Protein AF-A0A976M4G8-F1 (afdb_monomer_lite)

pLDDT: mean 79.17, std 15.08, range [42.88, 96.94]

Foldseek 3Di:
DVVVVVCVPQVLLVVLVVLLDDDDDVVVVCCVVCVCVVVPDPDDSVVVSVVSNVVSVVSSPDDGDDDDDDDDPDDPDQQDADPDADPDDLVVLVVLLCCLPDVVLVVCLQPQDDDPPDDSVRSSVVSNVVSVVSNVVSVVNVVSVVVRVVSVVRSVVVVVVVVVVVVVVVVVVVVVVVVVVVVVVVVVVVVVVVVVVVVVVVVVVVVVVVVVVVVVVVVVVVVVVVVVVPDDDDDDDDDDDDVVVVCVVVPHDDDDPVPDDDDDDDDDCPVVVVVVVVVVDDPVPPDDDDPDPPPPDDPVVVCCVVPVVDDPVVVLVVLVVLLVVLVVVLVVCCVVPVHNPPVVSVVVNVVSVVVSVVVVVVVVVVVD

Organism: Theileria orientalis (NCBI:txid68886)

Sequence (368 aa):
MHLSQVLLSNARLKYAARFLKPPGFFKRAEMREKPHRKTGPFENPVKRFVRLREKARMFSQLPAPRHVPVPKPIEQTLLKPLEYVPKVPPEALERRLEFLLGDKAKQQQLHAKMREGLTPYLAELFMWQRQMRDLRKIYRAQYFQKLNEVTEEERLRQYNVFIKESKDKYMKREEIRRSIYEEKKRKAILRDTISIEKKVTQSLELGRLSSKKIKNIYWLNKLQSAINYGEDDSKVEIKDINVPKLATELGHPVEDPKKMRHKIMDGNLLFRDILKESFELMPEDAYRFEALEEETYKPEEIAKITYGVLTDEEKLELLDKKITILNEKIDEDSKLHGKSKNNLYIQLRDHMEAAKLAYMEKNSESQK

Structure (mmCIF, N/CA/C/O backbone):
data_AF-A0A976M4G8-F1
#
_entry.id   AF-A0A976M4G8-F1
#
loop_
_atom_site.group_PDB
_atom_site.id
_atom_site.type_symbol
_atom_site.label_atom_id
_atom_site.label_alt_id
_atom_site.label_comp_id
_atom_site.label_asym_id
_atom_site.label_entity_id
_atom_site.label_seq_id
_atom_site.pdbx_PDB_ins_code
_atom_site.Cartn_x
_atom_site.Cartn_y
_atom_site.Cartn_z
_atom_site.occupancy
_atom_site.B_iso_or_equiv
_atom_site.auth_seq_id
_atom_site.auth_comp_id
_atom_site.auth_asym_id
_atom_site.auth_atom_id
_atom_site.pdbx_PDB_model_num
ATOM 1 N N . MET A 1 1 ? -8.156 38.805 -20.705 1.00 42.88 1 MET A N 1
ATOM 2 C CA . MET A 1 1 ? -8.784 38.577 -19.380 1.00 42.88 1 MET A CA 1
ATOM 3 C C . MET A 1 1 ? -7.913 37.810 -18.365 1.00 42.88 1 MET A C 1
ATOM 5 O O . MET A 1 1 ? -8.346 37.670 -17.233 1.00 42.88 1 MET A O 1
ATOM 9 N N . HIS A 1 2 ? -6.681 37.371 -18.673 1.00 43.84 2 HIS A N 1
ATOM 10 C CA . HIS A 1 2 ? -5.857 36.612 -17.705 1.00 43.84 2 HIS A CA 1
ATOM 11 C C . HIS A 1 2 ? -5.040 37.452 -16.705 1.00 43.84 2 HIS A C 1
ATOM 13 O O . HIS A 1 2 ? -4.669 36.952 -15.646 1.00 43.84 2 HIS A O 1
ATOM 19 N N . LEU A 1 3 ? -4.808 38.741 -16.977 1.00 44.97 3 LEU A N 1
ATOM 20 C CA . LEU A 1 3 ? -4.097 39.636 -16.049 1.00 44.97 3 LEU A CA 1
ATOM 21 C C . LEU A 1 3 ? -4.883 39.898 -14.752 1.00 44.97 3 LEU A C 1
ATOM 23 O O . LEU A 1 3 ? -4.288 40.047 -13.686 1.00 44.97 3 LEU A O 1
ATOM 27 N N . SER A 1 4 ? -6.219 39.904 -14.811 1.00 51.06 4 SER A N 1
ATOM 28 C CA . SER A 1 4 ? -7.063 40.142 -13.637 1.00 51.06 4 SER A CA 1
ATOM 29 C C . SER A 1 4 ? -7.004 38.985 -12.639 1.00 51.06 4 SER A C 1
ATOM 31 O O . SER A 1 4 ? -6.942 39.240 -11.441 1.00 51.06 4 SER A O 1
ATOM 33 N N . GLN A 1 5 ? -6.938 37.728 -13.094 1.00 49.50 5 GLN A N 1
ATOM 34 C CA . GLN A 1 5 ? -6.852 36.552 -12.214 1.00 49.50 5 GLN A CA 1
ATOM 35 C C . GLN A 1 5 ? -5.532 36.488 -11.428 1.00 49.50 5 GLN A C 1
ATOM 37 O O . GLN A 1 5 ? -5.553 36.165 -10.242 1.00 49.50 5 GLN A O 1
ATOM 42 N N . VAL A 1 6 ? -4.404 36.872 -12.037 1.00 51.88 6 VAL A N 1
ATOM 43 C CA . VAL A 1 6 ? -3.087 36.924 -11.367 1.00 51.88 6 VAL A CA 1
ATOM 44 C C . VAL A 1 6 ? -2.996 38.097 -10.378 1.00 51.88 6 VAL A C 1
ATOM 46 O O . VAL A 1 6 ? -2.401 37.991 -9.306 1.00 51.88 6 VAL A O 1
ATOM 49 N N . LEU A 1 7 ? -3.646 39.225 -10.678 1.00 49.94 7 LEU A N 1
ATOM 50 C CA . LEU A 1 7 ? -3.769 40.339 -9.730 1.00 49.94 7 LEU A CA 1
ATOM 51 C C . LEU A 1 7 ? -4.753 40.021 -8.585 1.00 49.94 7 LEU A C 1
ATOM 53 O O . LEU A 1 7 ? -4.538 40.449 -7.452 1.00 49.94 7 LEU A O 1
ATOM 57 N N . LEU A 1 8 ? -5.790 39.216 -8.844 1.00 51.41 8 LEU A N 1
ATOM 58 C CA . LEU A 1 8 ? -6.755 38.727 -7.849 1.00 51.41 8 LEU A CA 1
ATOM 59 C C . LEU A 1 8 ? -6.194 37.598 -6.962 1.00 51.41 8 LEU A C 1
ATOM 61 O O . LEU A 1 8 ? -6.693 37.409 -5.848 1.00 51.41 8 LEU A O 1
ATOM 65 N N . SER A 1 9 ? -5.170 36.859 -7.400 1.00 55.69 9 SER A N 1
ATOM 66 C CA . SER A 1 9 ? -4.500 35.825 -6.592 1.00 55.69 9 SER A CA 1
ATOM 67 C C . SER A 1 9 ? -3.425 36.391 -5.656 1.00 55.69 9 SER A C 1
ATOM 69 O O . SER A 1 9 ? -3.064 35.752 -4.668 1.00 55.69 9 SER A O 1
ATOM 71 N N . ASN A 1 10 ? -2.971 37.627 -5.884 1.00 67.12 10 ASN A N 1
ATOM 72 C CA . ASN A 1 10 ? -2.050 38.319 -4.990 1.00 67.12 10 ASN A CA 1
ATOM 73 C C . ASN A 1 10 ? -2.750 38.712 -3.679 1.00 67.12 10 ASN A C 1
ATOM 75 O O . ASN A 1 10 ? -3.315 39.801 -3.538 1.00 67.12 10 ASN A O 1
ATOM 79 N N . ALA A 1 11 ? -2.654 37.839 -2.671 1.00 70.56 11 ALA A N 1
ATOM 80 C CA . ALA A 1 11 ? -3.122 38.091 -1.305 1.00 70.56 11 ALA A CA 1
ATOM 81 C C . ALA A 1 11 ? -2.632 39.447 -0.753 1.00 70.56 11 ALA A C 1
ATOM 83 O O . ALA A 1 11 ? -3.334 40.101 0.017 1.00 70.56 11 ALA A O 1
ATOM 84 N N . ARG A 1 12 ? -1.467 39.917 -1.220 1.00 70.62 12 ARG A N 1
ATOM 85 C CA . ARG A 1 12 ? -0.903 41.233 -0.895 1.00 70.62 12 ARG A CA 1
ATOM 86 C C . ARG A 1 12 ? -1.744 42.405 -1.401 1.00 70.62 12 ARG A C 1
ATOM 88 O O . ARG A 1 12 ? -1.990 43.332 -0.635 1.00 70.62 12 ARG A O 1
ATOM 95 N N . LEU A 1 13 ? -2.236 42.349 -2.641 1.00 73.12 13 LEU A N 1
ATOM 96 C CA . LEU A 1 13 ? -3.109 43.385 -3.209 1.00 73.12 13 LEU A CA 1
ATOM 97 C C . LEU A 1 13 ? -4.472 43.394 -2.510 1.00 73.12 13 LEU A C 1
ATOM 99 O O . LEU A 1 13 ? -4.978 44.460 -2.163 1.00 73.12 13 LEU A O 1
ATOM 103 N N . LYS A 1 14 ? -5.020 42.210 -2.200 1.00 77.31 14 LYS A N 1
ATOM 104 C CA . LYS A 1 14 ? -6.241 42.071 -1.384 1.00 77.31 14 LYS A CA 1
ATOM 105 C C . LYS A 1 14 ? -6.068 42.668 0.017 1.00 77.31 14 LYS A C 1
ATOM 107 O O . LYS A 1 14 ? -6.959 43.365 0.501 1.00 77.31 14 LYS A O 1
ATOM 112 N N . TYR A 1 15 ? -4.920 42.439 0.654 1.00 79.00 15 TYR A N 1
ATOM 113 C CA . TYR A 1 15 ? -4.602 42.997 1.967 1.00 79.00 15 TYR A CA 1
ATOM 114 C C . TYR A 1 15 ? -4.421 44.524 1.920 1.00 79.00 15 TYR A C 1
ATOM 116 O O . TYR A 1 15 ? -5.056 45.241 2.694 1.00 79.00 15 TYR A O 1
ATOM 124 N N . ALA A 1 16 ? -3.632 45.039 0.970 1.00 81.19 16 ALA A N 1
ATOM 125 C CA . ALA A 1 16 ? -3.391 46.473 0.789 1.00 81.19 16 ALA A CA 1
ATOM 126 C C . ALA A 1 16 ? -4.676 47.253 0.453 1.00 81.19 16 ALA A C 1
ATOM 128 O O . ALA A 1 16 ? -4.898 48.351 0.972 1.00 81.19 16 ALA A O 1
ATOM 129 N N . ALA A 1 17 ? -5.580 46.666 -0.338 1.00 80.94 17 ALA A N 1
ATOM 130 C CA . ALA A 1 17 ? -6.852 47.282 -0.713 1.00 80.94 17 ALA A CA 1
ATOM 131 C C . ALA A 1 17 ? -7.744 47.643 0.494 1.00 80.94 17 ALA A C 1
ATOM 133 O O . ALA A 1 17 ? -8.521 48.594 0.411 1.00 80.94 17 ALA A O 1
ATOM 134 N N . ARG A 1 18 ? -7.616 46.945 1.636 1.00 78.44 18 ARG A N 1
ATOM 135 C CA . ARG A 1 18 ? -8.375 47.249 2.870 1.00 78.44 18 ARG A CA 1
ATOM 136 C C . ARG A 1 18 ? -7.999 48.594 3.497 1.00 78.44 18 ARG A C 1
ATOM 138 O O . ARG A 1 18 ? -8.820 49.169 4.206 1.00 78.44 18 ARG A O 1
ATOM 145 N N . PHE A 1 19 ? -6.780 49.073 3.253 1.00 79.38 19 PHE A N 1
ATOM 146 C CA . PHE A 1 19 ? -6.245 50.320 3.813 1.00 79.38 19 PHE A CA 1
ATOM 147 C C . PHE A 1 19 ? -6.229 51.470 2.800 1.00 79.38 19 PHE A C 1
ATOM 149 O O . PHE A 1 19 ? -6.214 52.633 3.192 1.00 79.38 19 PHE A O 1
ATOM 156 N N . LEU A 1 20 ? -6.246 51.153 1.501 1.00 78.00 20 LEU A N 1
ATOM 157 C CA . LEU A 1 20 ? -6.358 52.144 0.428 1.00 78.00 20 LEU A CA 1
ATOM 158 C C . LEU A 1 20 ? -7.800 52.641 0.239 1.00 78.00 20 LEU A C 1
ATOM 160 O O . LEU A 1 20 ? -7.994 53.775 -0.201 1.00 78.00 20 LEU A O 1
ATOM 164 N N . LYS A 1 21 ? -8.803 51.824 0.594 1.00 80.44 21 LYS A N 1
ATOM 165 C CA . LYS A 1 21 ? -10.215 52.228 0.597 1.00 80.44 21 LYS A CA 1
ATOM 166 C C . LYS A 1 21 ? -10.531 53.123 1.804 1.00 80.44 21 LYS A C 1
ATOM 168 O O . LYS A 1 21 ? -10.096 52.815 2.917 1.00 80.44 21 LYS A O 1
ATOM 173 N N . PRO A 1 22 ? -11.325 54.195 1.626 1.00 77.12 22 PRO A N 1
ATOM 174 C CA . PRO A 1 22 ? -11.765 55.012 2.748 1.00 77.12 22 PRO A CA 1
ATOM 175 C C . PRO A 1 22 ? -12.609 54.174 3.728 1.00 77.12 22 PRO A C 1
ATOM 177 O O . PRO A 1 22 ? -13.377 53.309 3.296 1.00 77.12 22 PRO A O 1
ATOM 180 N N . PRO A 1 23 ? -12.496 54.404 5.051 1.00 76.31 23 PRO A N 1
ATOM 181 C CA . PRO A 1 23 ? -13.298 53.691 6.043 1.00 76.31 23 PRO A CA 1
ATOM 182 C C . PRO A 1 23 ? -14.789 53.936 5.797 1.00 76.31 23 PRO A C 1
ATOM 184 O O . PRO A 1 23 ? -15.172 55.062 5.494 1.00 76.31 23 PRO A O 1
ATOM 187 N N . GLY A 1 24 ? -15.625 52.901 5.932 1.00 81.06 24 GLY A N 1
ATOM 188 C CA . GLY A 1 24 ? -17.080 52.999 5.755 1.00 81.06 24 GLY A CA 1
ATOM 189 C C . GLY A 1 24 ? -17.766 53.909 6.783 1.00 81.06 24 GLY A C 1
ATOM 190 O O . GLY A 1 24 ? -17.151 54.304 7.773 1.00 81.06 24 GLY A O 1
ATOM 191 N N . PHE A 1 25 ? -19.044 54.226 6.557 1.00 80.81 25 PHE A N 1
ATOM 192 C CA . PHE A 1 25 ? -19.817 55.197 7.348 1.00 80.81 25 PHE A CA 1
ATOM 193 C C . PHE A 1 25 ? -19.741 54.953 8.866 1.00 80.81 25 PHE A C 1
ATOM 195 O O . PHE A 1 25 ? -19.268 55.824 9.593 1.00 80.81 25 PHE A O 1
ATOM 202 N N . PHE A 1 26 ? -20.064 53.742 9.328 1.00 82.94 26 PHE A N 1
ATOM 203 C CA . PHE A 1 26 ? -20.003 53.376 10.750 1.00 82.94 26 PHE A CA 1
ATOM 204 C C . PHE A 1 26 ? -18.596 53.489 11.341 1.00 82.94 26 PHE A C 1
ATOM 206 O O . PHE A 1 26 ? -18.403 54.010 12.434 1.00 82.94 26 PHE A O 1
ATOM 213 N N . LYS A 1 27 ? -17.575 53.082 10.578 1.00 77.06 27 LYS A N 1
ATOM 214 C CA . LYS A 1 27 ? -16.179 53.183 11.014 1.00 77.06 27 LYS A CA 1
ATOM 215 C C . LYS A 1 27 ? -15.722 54.641 11.109 1.00 77.06 27 LYS A C 1
ATOM 217 O O . LYS A 1 27 ? -14.883 54.939 11.949 1.00 77.06 27 LYS A O 1
ATOM 222 N N . ARG A 1 28 ? -16.252 55.544 10.275 1.00 79.38 28 ARG A N 1
ATOM 223 C CA . ARG A 1 28 ? -16.002 56.992 10.379 1.00 79.38 28 ARG A CA 1
ATOM 224 C C . ARG A 1 28 ? -16.691 57.597 11.599 1.00 79.38 28 ARG A C 1
ATOM 226 O O . ARG A 1 28 ? -16.053 58.395 12.272 1.00 79.38 28 ARG A O 1
ATOM 233 N N . ALA A 1 29 ? -17.932 57.207 11.891 1.00 80.94 29 ALA A N 1
ATOM 234 C CA . ALA A 1 29 ? -18.658 57.659 13.082 1.00 80.94 29 ALA A CA 1
ATOM 235 C C . ALA A 1 29 ? -17.925 57.248 14.371 1.00 80.94 29 ALA A C 1
ATOM 237 O O . ALA A 1 29 ? -17.581 58.094 15.188 1.00 80.94 29 ALA A O 1
ATOM 238 N N . GLU A 1 30 ? -17.524 55.981 14.471 1.00 81.44 30 GLU A N 1
ATOM 239 C CA . GLU A 1 30 ? -16.778 55.461 15.622 1.00 81.44 30 GLU A CA 1
ATOM 240 C C . GLU A 1 30 ? -15.412 56.153 15.813 1.00 81.44 30 GLU A C 1
ATOM 242 O O . GLU A 1 30 ? -14.989 56.417 16.937 1.00 81.44 30 GLU A O 1
ATOM 247 N N . MET A 1 31 ? -14.721 56.494 14.715 1.00 75.31 31 MET A N 1
ATOM 248 C CA . MET A 1 31 ? -13.460 57.247 14.765 1.00 75.31 31 MET A CA 1
ATOM 249 C C . MET A 1 31 ? -13.646 58.717 15.161 1.00 75.31 31 MET A C 1
ATOM 251 O O . MET A 1 31 ? -12.689 59.316 15.645 1.00 75.31 31 MET A O 1
ATOM 255 N N . ARG A 1 32 ? -14.830 59.302 14.938 1.00 79.62 32 ARG A N 1
ATOM 256 C CA . ARG A 1 32 ? -15.160 60.664 15.390 1.00 79.62 32 ARG A CA 1
ATOM 257 C C . ARG A 1 32 ? -15.461 60.685 16.883 1.00 79.62 32 ARG A C 1
ATOM 259 O O . ARG A 1 32 ? -15.004 61.588 17.567 1.00 79.62 32 ARG A O 1
ATOM 266 N N . GLU A 1 33 ? -16.175 59.678 17.379 1.00 83.31 33 GLU A N 1
ATOM 267 C CA . GLU A 1 33 ? -16.547 59.593 18.792 1.00 83.31 33 GLU A CA 1
ATOM 268 C C . GLU A 1 33 ? -15.377 59.180 19.689 1.00 83.31 33 GLU A C 1
ATOM 270 O O . GLU A 1 33 ? -15.166 59.766 20.748 1.00 83.31 33 GLU A O 1
ATOM 275 N N . LYS A 1 34 ? -14.617 58.144 19.301 1.00 82.62 34 LYS A N 1
ATOM 276 C CA . LYS A 1 34 ? -13.538 57.570 20.127 1.00 82.62 34 LYS A CA 1
ATOM 277 C C . LYS A 1 34 ? -12.329 57.168 19.272 1.00 82.62 34 LYS A C 1
ATOM 279 O O . LYS A 1 34 ? -12.036 55.974 19.145 1.00 82.62 34 LYS A O 1
ATOM 284 N N . PRO A 1 35 ? -11.574 58.137 18.720 1.00 74.62 35 PRO A N 1
ATOM 285 C CA . PRO A 1 35 ? -10.456 57.862 17.810 1.00 74.62 35 PRO A CA 1
ATOM 286 C C . PRO A 1 35 ? -9.393 56.929 18.415 1.00 74.62 35 PRO A C 1
ATOM 288 O O . PRO A 1 35 ? -8.911 56.005 17.752 1.00 74.62 35 PRO A O 1
ATOM 291 N N . HIS A 1 36 ? -9.092 57.103 19.703 1.00 76.12 36 HIS A N 1
ATOM 292 C CA . HIS A 1 36 ? -8.029 56.378 20.404 1.00 76.12 36 HIS A CA 1
ATOM 293 C C . HIS A 1 36 ? -8.297 54.881 20.605 1.00 76.12 36 HIS A C 1
ATOM 295 O O . HIS A 1 36 ? -7.348 54.121 20.779 1.00 76.12 36 HIS A O 1
ATOM 301 N N . ARG A 1 37 ? -9.551 54.411 20.499 1.00 77.94 37 ARG A N 1
ATOM 302 C CA . ARG A 1 37 ? -9.863 52.971 20.595 1.00 77.94 37 ARG A CA 1
ATOM 303 C C . ARG A 1 37 ? -9.218 52.156 19.479 1.00 77.94 37 ARG A C 1
ATOM 305 O O . ARG A 1 37 ? -8.852 51.006 19.693 1.00 77.94 37 ARG A O 1
ATOM 312 N N . LYS A 1 38 ? -9.070 52.742 18.287 1.00 71.50 38 LYS A N 1
ATOM 313 C CA . LYS A 1 38 ? -8.430 52.066 17.151 1.00 71.50 38 LYS A CA 1
ATOM 314 C C . LYS A 1 38 ? -6.976 52.451 16.999 1.00 71.50 38 LYS A C 1
ATOM 316 O O . LYS A 1 38 ? -6.210 51.623 16.512 1.00 71.50 38 LYS A O 1
ATOM 321 N N . THR A 1 39 ? -6.607 53.683 17.347 1.00 69.81 39 THR A N 1
ATOM 322 C CA . THR A 1 39 ? -5.269 54.240 17.088 1.00 69.81 39 THR A CA 1
ATOM 323 C C . THR A 1 39 ? -4.304 54.114 18.253 1.00 69.81 39 THR A C 1
ATOM 325 O O . THR A 1 39 ? -3.104 54.232 18.040 1.00 69.81 39 THR A O 1
ATOM 328 N N . GLY A 1 40 ? -4.806 53.758 19.434 1.00 75.50 40 GLY A N 1
ATOM 329 C CA . GLY A 1 40 ? -4.041 53.758 20.667 1.00 75.50 40 GLY A CA 1
ATOM 330 C C . GLY A 1 40 ? -4.018 55.147 21.323 1.00 75.50 40 GLY A C 1
ATOM 331 O O . GLY A 1 40 ? -4.399 56.145 20.699 1.00 75.50 40 GLY A O 1
ATOM 332 N N . PRO A 1 41 ? -3.579 55.224 22.590 1.00 75.75 41 PRO A N 1
ATOM 333 C CA . PRO A 1 41 ? -3.652 56.451 23.382 1.00 75.75 41 PRO A CA 1
ATOM 334 C C . PRO A 1 41 ? -2.726 57.571 22.882 1.00 75.75 41 PRO A C 1
ATOM 336 O O . PRO A 1 41 ? -3.087 58.737 22.973 1.00 75.75 41 PRO A O 1
ATOM 339 N N . PHE A 1 42 ? -1.572 57.237 22.298 1.00 75.50 42 PHE A N 1
ATOM 340 C CA . PHE A 1 42 ? -0.499 58.208 22.026 1.00 75.50 42 PHE A CA 1
ATOM 341 C C . PHE A 1 42 ? -0.335 58.601 20.550 1.00 75.50 42 PHE A C 1
ATOM 343 O O . PHE A 1 42 ? 0.529 59.409 20.217 1.00 75.50 42 PHE A O 1
ATOM 350 N N . GLU A 1 43 ? -1.136 58.041 19.639 1.00 75.19 43 GLU A N 1
ATOM 351 C CA . GLU A 1 43 ? -0.978 58.278 18.202 1.00 75.19 43 GLU A CA 1
ATOM 352 C C . GLU A 1 43 ? -2.130 59.115 17.636 1.00 75.19 43 GLU A C 1
ATOM 354 O O . GLU A 1 43 ? -3.306 58.770 17.782 1.00 75.19 43 GLU A O 1
ATOM 359 N N . ASN A 1 44 ? -1.789 60.200 16.929 1.00 82.31 44 ASN A N 1
ATOM 360 C CA . ASN A 1 44 ? -2.774 61.009 16.216 1.00 82.31 44 ASN A CA 1
ATOM 361 C C . ASN A 1 44 ? -3.468 60.149 15.138 1.00 82.31 44 ASN A C 1
ATOM 363 O O . ASN A 1 44 ? -2.788 59.585 14.266 1.00 82.31 44 ASN A O 1
ATOM 367 N N . PRO A 1 45 ? -4.810 60.072 15.146 1.00 77.00 45 PRO A N 1
ATOM 368 C CA . PRO A 1 45 ? -5.543 59.156 14.289 1.00 77.00 45 PRO A CA 1
ATOM 369 C C . PRO A 1 45 ? -5.361 59.446 12.798 1.00 77.00 45 PRO A C 1
ATOM 371 O O . PRO A 1 45 ? -5.248 58.513 12.003 1.00 77.00 45 PRO A O 1
ATOM 374 N N . VAL A 1 46 ? -5.262 60.721 12.416 1.00 78.44 46 VAL A N 1
ATOM 375 C CA . VAL A 1 46 ? -5.061 61.140 11.022 1.00 78.44 46 VAL A CA 1
ATOM 376 C C . VAL A 1 46 ? -3.678 60.713 10.535 1.00 78.44 46 VAL A C 1
ATOM 378 O O . VAL A 1 46 ? -3.567 60.059 9.497 1.00 78.44 46 VAL A O 1
ATOM 381 N N . LYS A 1 47 ? -2.627 60.994 11.321 1.00 81.31 47 LYS A N 1
ATOM 382 C CA . LYS A 1 47 ? -1.244 60.611 10.984 1.00 81.31 47 LYS A CA 1
ATOM 383 C C . LYS A 1 47 ? -1.103 59.095 10.826 1.00 81.31 47 LYS A C 1
ATOM 385 O O . LYS A 1 47 ? -0.451 58.629 9.894 1.00 81.31 47 LYS A O 1
ATOM 390 N N . ARG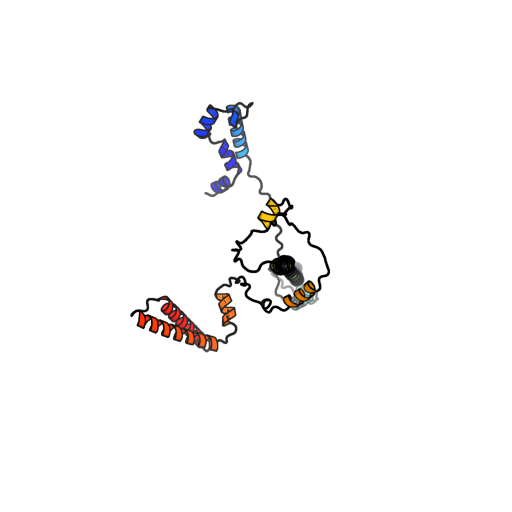 A 1 48 ? -1.766 58.317 11.685 1.00 81.62 48 ARG A N 1
ATOM 391 C CA . ARG A 1 48 ? -1.768 56.852 11.607 1.00 81.62 48 ARG A CA 1
ATOM 392 C C . ARG A 1 48 ? -2.456 56.327 10.351 1.00 81.62 48 ARG A C 1
ATOM 394 O O . ARG A 1 48 ? -1.949 55.400 9.724 1.00 81.62 48 ARG A O 1
ATOM 401 N N . PHE A 1 49 ? -3.596 56.901 9.965 1.00 78.62 49 PHE A N 1
ATOM 402 C CA . PHE A 1 49 ? -4.288 56.503 8.737 1.00 78.62 49 PHE A CA 1
ATOM 403 C C . PHE A 1 49 ? -3.466 56.802 7.488 1.00 78.62 49 PHE A C 1
ATOM 405 O O . PHE A 1 49 ? -3.368 55.935 6.622 1.00 78.62 49 PHE A O 1
ATOM 412 N N . VAL A 1 50 ? -2.849 57.985 7.414 1.00 82.31 50 VAL A N 1
ATOM 413 C CA . VAL A 1 50 ? -1.944 58.346 6.312 1.00 82.31 50 VAL A CA 1
ATOM 414 C C . VAL A 1 50 ? -0.787 57.349 6.241 1.00 82.31 50 VAL A C 1
ATOM 416 O O . VAL A 1 50 ? -0.585 56.725 5.202 1.00 82.31 50 VAL A O 1
ATOM 419 N N . ARG A 1 51 ? -0.136 57.068 7.376 1.00 84.25 51 ARG A N 1
ATOM 420 C CA . ARG A 1 51 ? 0.953 56.087 7.476 1.00 84.25 51 ARG A CA 1
ATOM 421 C C . ARG A 1 51 ? 0.534 54.679 7.045 1.00 84.25 51 ARG A C 1
ATOM 423 O O . ARG A 1 51 ? 1.276 54.004 6.338 1.00 84.25 51 ARG A O 1
ATOM 430 N N . LEU A 1 52 ? -0.638 54.201 7.467 1.00 83.62 52 LEU A N 1
ATOM 431 C CA . LEU A 1 52 ? -1.152 52.884 7.070 1.00 83.62 52 LEU A CA 1
ATOM 432 C C . LEU A 1 52 ? -1.473 52.825 5.574 1.00 83.62 52 LEU A C 1
ATOM 434 O O . LEU A 1 52 ? -1.220 51.805 4.935 1.00 83.62 52 LEU A O 1
ATOM 438 N N . ARG A 1 53 ? -1.998 53.916 5.009 1.00 84.62 53 ARG A N 1
ATOM 439 C CA . ARG A 1 53 ? -2.301 54.028 3.581 1.00 84.62 53 ARG A CA 1
ATOM 440 C C . ARG A 1 53 ? -1.027 54.055 2.738 1.00 84.62 53 ARG A C 1
ATOM 442 O O . ARG A 1 53 ? -0.964 53.366 1.725 1.00 84.62 53 ARG A O 1
ATOM 449 N N . GLU A 1 54 ? -0.003 54.781 3.178 1.00 85.81 54 GLU A N 1
ATOM 450 C CA . GLU A 1 54 ? 1.321 54.803 2.547 1.00 85.81 54 GLU A CA 1
ATOM 451 C C . GLU A 1 54 ? 2.011 53.441 2.638 1.00 85.81 54 GLU A C 1
ATOM 453 O O . GLU A 1 54 ? 2.455 52.916 1.620 1.00 85.81 54 GLU A O 1
ATOM 458 N N . LYS A 1 55 ? 2.008 52.796 3.814 1.00 86.56 55 LYS A N 1
ATOM 459 C CA . LYS A 1 55 ? 2.522 51.425 3.975 1.00 86.56 55 LYS A CA 1
ATOM 460 C C . LYS A 1 55 ? 1.808 50.438 3.054 1.00 86.56 55 LYS A C 1
ATOM 462 O O . LYS A 1 55 ? 2.462 49.609 2.432 1.00 86.56 55 LYS A O 1
ATOM 467 N N . ALA A 1 56 ? 0.485 50.536 2.930 1.00 84.75 56 ALA A N 1
ATOM 468 C CA . ALA A 1 56 ? -0.285 49.693 2.021 1.00 84.75 56 ALA A CA 1
ATOM 469 C C . ALA A 1 56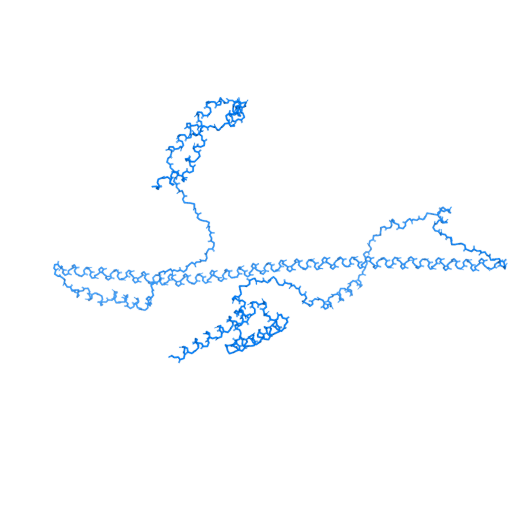 ? 0.032 49.974 0.544 1.00 84.75 56 ALA A C 1
ATOM 471 O O . ALA A 1 56 ? 0.119 49.032 -0.241 1.00 84.75 56 ALA A O 1
ATOM 472 N N . ARG A 1 57 ? 0.260 51.241 0.168 1.00 84.62 57 ARG A N 1
ATOM 473 C CA . ARG A 1 57 ? 0.706 51.627 -1.180 1.00 84.62 57 ARG A CA 1
ATOM 474 C C . ARG A 1 57 ? 2.066 51.009 -1.504 1.00 84.62 57 ARG A C 1
ATOM 476 O O . ARG A 1 57 ? 2.178 50.319 -2.512 1.00 84.62 57 ARG A O 1
ATOM 483 N N . MET A 1 58 ? 3.049 51.163 -0.619 1.00 84.12 58 MET A N 1
ATOM 484 C CA . MET A 1 58 ? 4.375 50.555 -0.786 1.00 84.12 58 MET A CA 1
ATOM 485 C C . MET A 1 58 ? 4.286 49.026 -0.843 1.00 84.12 58 MET A C 1
ATOM 487 O O . MET A 1 58 ? 4.871 48.398 -1.718 1.00 84.12 58 MET A O 1
ATOM 491 N N . PHE A 1 59 ? 3.477 48.415 0.027 1.00 81.25 59 PHE A N 1
ATOM 492 C CA . PHE A 1 59 ? 3.278 46.965 0.052 1.00 81.25 59 PHE A CA 1
ATOM 493 C C . PHE A 1 59 ? 2.610 46.426 -1.221 1.00 81.25 59 PHE A C 1
ATOM 495 O O . PHE A 1 59 ? 2.909 45.312 -1.641 1.00 81.25 59 PHE A O 1
ATOM 502 N N . SER A 1 60 ? 1.732 47.212 -1.854 1.00 79.69 60 SER A N 1
ATOM 503 C CA . SER A 1 60 ? 1.097 46.851 -3.129 1.00 79.69 60 SER A CA 1
ATOM 504 C C . SER A 1 60 ? 2.044 46.909 -4.330 1.00 79.69 60 SER A C 1
ATOM 506 O O . SER A 1 60 ? 1.790 46.241 -5.326 1.00 79.69 60 SER A O 1
ATOM 508 N N . GLN A 1 61 ? 3.127 47.685 -4.229 1.00 82.88 61 GLN A N 1
ATOM 509 C CA . GLN A 1 61 ? 4.136 47.839 -5.281 1.00 82.88 61 GLN A CA 1
ATOM 510 C C . GLN A 1 61 ? 5.244 46.781 -5.204 1.00 82.88 61 GLN A C 1
ATOM 512 O O . GLN A 1 61 ? 6.007 46.625 -6.154 1.00 82.88 61 GLN A O 1
ATOM 517 N N . LEU A 1 62 ? 5.342 46.043 -4.093 1.00 79.12 62 LEU A N 1
ATOM 518 C CA . LEU A 1 62 ? 6.300 44.950 -3.974 1.00 79.12 62 LEU A CA 1
ATOM 519 C C . LEU A 1 62 ? 5.927 43.803 -4.929 1.00 79.12 62 LEU A C 1
ATOM 521 O O . LEU A 1 62 ? 4.749 43.435 -5.005 1.00 79.12 62 LEU A O 1
ATOM 525 N N . PRO A 1 63 ? 6.910 43.177 -5.604 1.00 75.12 63 PRO A N 1
ATOM 526 C CA . PRO A 1 63 ? 6.651 42.013 -6.444 1.00 75.12 63 PRO A CA 1
ATOM 527 C C . PRO A 1 63 ? 6.041 40.872 -5.618 1.00 75.12 63 PRO A C 1
ATOM 529 O O . PRO A 1 63 ? 6.238 40.791 -4.401 1.00 75.12 63 PRO A O 1
ATOM 532 N N . ALA A 1 64 ? 5.290 39.979 -6.269 1.00 70.94 64 ALA A N 1
ATOM 533 C CA . ALA A 1 64 ? 4.705 38.809 -5.615 1.00 70.94 64 ALA A CA 1
ATOM 534 C C . ALA A 1 64 ? 5.794 37.977 -4.897 1.00 70.94 64 ALA A C 1
ATOM 536 O O . ALA A 1 64 ? 6.924 37.894 -5.390 1.00 70.94 64 ALA A O 1
ATOM 537 N N . PRO A 1 65 ? 5.502 37.377 -3.724 1.00 71.62 65 PRO A N 1
ATOM 538 C CA . PRO A 1 65 ? 6.464 36.491 -3.079 1.00 71.62 65 PRO A CA 1
ATOM 539 C C . PRO A 1 65 ? 6.794 35.330 -4.017 1.00 71.62 65 PRO A C 1
ATOM 541 O O . PRO A 1 65 ? 5.893 34.768 -4.641 1.00 71.62 65 PRO A O 1
ATOM 544 N N . ARG A 1 66 ? 8.073 34.947 -4.092 1.00 74.50 66 ARG A N 1
ATOM 545 C CA . ARG A 1 66 ? 8.466 33.708 -4.773 1.00 74.50 66 ARG A CA 1
ATOM 546 C C . ARG A 1 66 ? 7.751 32.544 -4.085 1.00 74.50 66 ARG A C 1
ATOM 548 O O . ARG A 1 66 ? 7.788 32.448 -2.859 1.00 74.50 66 ARG A O 1
ATOM 555 N N . HIS A 1 67 ? 7.092 31.688 -4.861 1.00 75.00 67 HIS A N 1
ATOM 556 C CA . HIS A 1 67 ? 6.465 30.489 -4.320 1.00 75.00 67 HIS A CA 1
ATOM 557 C C . HIS A 1 67 ? 7.576 29.525 -3.902 1.00 75.00 67 HIS A C 1
ATOM 559 O O . HIS A 1 67 ? 8.209 28.899 -4.749 1.00 75.00 67 HIS A O 1
ATOM 565 N N . VAL A 1 68 ? 7.847 29.427 -2.601 1.00 79.06 68 VAL A N 1
ATOM 566 C CA . VAL A 1 68 ? 8.739 28.388 -2.080 1.00 79.06 68 VAL A CA 1
ATOM 567 C C . VAL A 1 68 ? 7.945 27.080 -2.134 1.00 79.06 68 VAL A C 1
ATOM 569 O O . VAL A 1 68 ? 6.852 27.034 -1.563 1.00 79.06 68 VAL A O 1
ATOM 572 N N . PRO A 1 69 ? 8.390 26.049 -2.872 1.00 82.38 69 PRO A N 1
ATOM 573 C CA . PRO A 1 69 ? 7.709 24.764 -2.859 1.00 82.38 69 PRO A CA 1
ATOM 574 C C . PRO A 1 69 ? 7.758 24.205 -1.435 1.00 82.38 69 PRO A C 1
ATOM 576 O O . PRO A 1 69 ? 8.831 23.956 -0.890 1.00 82.38 69 PRO A O 1
ATOM 579 N N . VAL A 1 70 ? 6.587 24.052 -0.817 1.00 85.00 70 VAL A N 1
ATOM 580 C CA . VAL A 1 70 ? 6.458 23.352 0.462 1.00 85.00 70 VAL A CA 1
ATOM 581 C C . VAL A 1 70 ? 6.571 21.857 0.160 1.00 85.00 70 VAL A C 1
ATOM 583 O O . VAL A 1 70 ? 5.884 21.388 -0.757 1.00 85.00 70 VAL A O 1
ATOM 586 N N . PRO A 1 71 ? 7.433 21.101 0.864 1.00 82.44 71 PRO A N 1
ATOM 587 C CA . PRO A 1 71 ? 7.506 19.662 0.671 1.00 82.44 71 PRO A CA 1
ATOM 588 C C . PRO A 1 71 ? 6.135 19.047 0.959 1.00 82.44 71 PRO A C 1
ATOM 590 O O . PRO A 1 71 ? 5.480 19.391 1.945 1.00 82.44 71 PRO A O 1
ATOM 593 N N . LYS A 1 72 ? 5.683 18.152 0.077 1.00 83.12 72 LYS A N 1
ATOM 594 C CA . LYS A 1 72 ? 4.467 17.372 0.325 1.00 83.12 72 LYS A CA 1
ATOM 595 C C . LYS A 1 72 ? 4.667 16.520 1.588 1.00 83.12 72 LYS A C 1
ATOM 597 O O . LYS A 1 72 ? 5.803 16.109 1.844 1.00 83.12 72 LYS A O 1
ATOM 602 N N . PRO A 1 73 ? 3.607 16.257 2.374 1.00 84.06 73 PRO A N 1
ATOM 603 C CA . PRO A 1 73 ? 3.711 15.336 3.498 1.00 84.06 73 PRO A CA 1
ATOM 604 C C . PRO A 1 73 ? 4.225 13.975 3.012 1.00 84.06 73 PRO A C 1
ATOM 606 O O . PRO A 1 73 ? 3.887 13.532 1.913 1.00 84.06 73 PRO A O 1
ATOM 609 N N . ILE A 1 74 ? 5.074 13.337 3.820 1.00 79.94 74 ILE A N 1
ATOM 610 C CA . ILE A 1 74 ? 5.612 12.008 3.523 1.00 79.94 74 ILE A CA 1
ATOM 611 C C . ILE A 1 74 ? 4.477 11.003 3.734 1.00 79.94 74 ILE A C 1
ATOM 613 O O . ILE A 1 74 ? 4.178 10.619 4.862 1.00 79.94 74 ILE A O 1
ATOM 617 N N . GLU A 1 75 ? 3.820 10.605 2.650 1.00 78.06 75 GLU A N 1
ATOM 618 C CA . GLU A 1 75 ? 2.899 9.472 2.660 1.00 78.06 75 GLU A CA 1
ATOM 619 C C . GLU A 1 75 ? 3.718 8.177 2.587 1.00 78.06 75 GLU A C 1
ATOM 621 O O . GLU A 1 75 ? 4.630 8.054 1.767 1.00 78.06 75 GLU A O 1
ATOM 626 N N . GLN A 1 76 ? 3.410 7.206 3.451 1.00 68.38 76 GLN A N 1
ATOM 627 C CA . GLN A 1 76 ? 4.011 5.870 3.402 1.00 68.38 76 GLN A CA 1
ATOM 628 C C . GLN A 1 76 ? 3.426 5.100 2.214 1.00 68.38 76 GLN A C 1
ATOM 630 O O . GLN A 1 76 ? 2.556 4.246 2.362 1.00 68.38 76 GLN A O 1
ATOM 635 N N . THR A 1 77 ? 3.855 5.446 1.005 1.00 76.25 77 THR A N 1
ATOM 636 C CA . THR A 1 77 ? 3.478 4.715 -0.201 1.00 76.25 77 THR A CA 1
ATOM 637 C C . THR A 1 77 ? 4.421 3.538 -0.390 1.00 76.25 77 THR A C 1
ATOM 639 O O . THR A 1 77 ? 5.639 3.725 -0.371 1.00 76.25 77 THR A O 1
ATOM 642 N N . LEU A 1 78 ? 3.865 2.348 -0.623 1.00 85.31 78 LEU A N 1
ATOM 643 C CA . LEU A 1 78 ? 4.637 1.196 -1.089 1.00 85.31 78 LEU A CA 1
ATOM 644 C C . LEU A 1 78 ? 5.429 1.565 -2.350 1.00 85.31 78 LEU A C 1
ATOM 646 O O . LEU A 1 78 ? 4.991 2.407 -3.145 1.00 85.31 78 LEU A O 1
ATOM 650 N N . LEU A 1 79 ? 6.581 0.918 -2.539 1.00 89.44 79 LEU A N 1
ATOM 651 C CA . LEU A 1 79 ? 7.374 1.079 -3.755 1.00 89.44 79 LEU A CA 1
ATOM 652 C C . LEU A 1 79 ? 6.507 0.855 -4.999 1.00 89.44 79 LEU A C 1
ATOM 654 O O . LEU A 1 79 ? 5.817 -0.159 -5.143 1.00 89.44 79 LEU A O 1
ATOM 658 N N . LYS A 1 80 ? 6.545 1.835 -5.904 1.00 89.50 80 LYS A N 1
ATOM 659 C CA . LYS A 1 80 ? 5.824 1.776 -7.174 1.00 89.50 80 LYS A CA 1
ATOM 660 C C . LYS A 1 80 ? 6.594 0.914 -8.175 1.00 89.50 80 LYS A C 1
ATOM 662 O O . LYS A 1 80 ? 7.825 0.956 -8.173 1.00 89.50 80 LYS A O 1
ATOM 667 N N . PRO A 1 81 ? 5.890 0.164 -9.040 1.00 89.62 81 PRO A N 1
ATOM 668 C CA . PRO A 1 81 ? 6.538 -0.531 -10.141 1.00 89.62 81 PRO A CA 1
ATOM 669 C C . PRO A 1 81 ? 7.151 0.474 -11.121 1.00 89.62 81 PRO A C 1
ATOM 671 O O . PRO A 1 81 ? 6.686 1.611 -11.241 1.00 89.62 81 PRO A O 1
ATOM 674 N N . LEU A 1 82 ? 8.180 0.039 -11.842 1.00 89.50 82 LEU A N 1
ATOM 675 C CA . LEU A 1 82 ? 8.746 0.820 -12.934 1.00 89.50 82 LEU A CA 1
ATOM 676 C C . LEU A 1 82 ? 7.777 0.854 -14.117 1.00 89.50 82 LEU A C 1
ATOM 678 O O . LEU A 1 82 ? 7.282 -0.179 -14.557 1.00 89.50 82 LEU A O 1
ATOM 682 N N . GLU A 1 83 ? 7.545 2.041 -14.674 1.00 86.69 83 GLU A N 1
ATOM 683 C CA . GLU A 1 83 ? 6.624 2.209 -15.807 1.00 86.69 83 GLU A CA 1
ATOM 684 C C . GLU A 1 83 ? 7.230 1.741 -17.141 1.00 86.69 83 GLU A C 1
ATOM 686 O O . GLU A 1 83 ? 6.515 1.254 -18.017 1.00 86.69 83 GLU A O 1
ATOM 691 N N . TYR A 1 84 ? 8.551 1.866 -17.306 1.00 84.31 84 TYR A N 1
ATOM 692 C CA . TYR A 1 84 ? 9.229 1.627 -18.581 1.00 84.31 84 TYR A CA 1
ATOM 693 C C . TYR A 1 84 ? 10.350 0.602 -18.431 1.00 84.31 84 TYR A C 1
ATOM 695 O O . TYR A 1 84 ? 11.506 0.952 -18.197 1.00 84.31 84 TYR A O 1
ATOM 703 N N . VAL A 1 85 ? 10.004 -0.671 -18.626 1.00 90.69 85 VAL A N 1
ATOM 704 C CA . VAL A 1 85 ? 10.966 -1.779 -18.685 1.00 90.69 85 VAL A CA 1
ATOM 705 C C . VAL A 1 85 ? 10.967 -2.367 -20.098 1.00 90.69 85 VAL A C 1
ATOM 707 O O . VAL A 1 85 ? 9.909 -2.757 -20.603 1.00 90.69 85 VAL A O 1
ATOM 710 N N . PRO A 1 86 ? 12.124 -2.431 -20.780 1.00 89.75 86 PRO A N 1
ATOM 711 C CA . PRO A 1 86 ? 12.214 -3.065 -22.090 1.00 89.75 86 PRO A CA 1
ATOM 712 C C . PRO A 1 86 ? 11.840 -4.551 -22.022 1.00 89.75 86 PRO A C 1
ATOM 714 O O . PRO A 1 86 ? 12.501 -5.331 -21.340 1.00 89.75 86 PRO A O 1
ATOM 717 N N . LYS A 1 87 ? 10.823 -4.958 -22.791 1.00 88.50 87 LYS A N 1
ATOM 718 C CA . LYS A 1 87 ? 10.313 -6.345 -22.866 1.00 88.50 87 LYS A CA 1
ATOM 719 C C . LYS A 1 87 ? 11.184 -7.296 -23.706 1.00 88.50 87 LYS A C 1
ATOM 721 O O . LYS A 1 87 ? 10.704 -8.314 -24.191 1.00 88.50 87 LYS A O 1
ATOM 726 N N . VAL A 1 88 ? 12.439 -6.935 -23.957 1.00 90.81 88 VAL A N 1
ATOM 727 C CA . VAL A 1 88 ? 13.354 -7.749 -24.769 1.00 90.81 88 VAL A CA 1
ATOM 728 C C . VAL A 1 88 ? 13.875 -8.898 -23.902 1.00 90.81 88 VAL A C 1
ATOM 730 O O . VAL A 1 88 ? 14.302 -8.622 -22.788 1.00 90.81 88 VAL A O 1
ATOM 733 N N . PRO A 1 89 ? 13.879 -10.161 -24.352 1.00 93.19 89 PRO A N 1
ATOM 734 C CA . PRO A 1 89 ? 14.420 -11.244 -23.534 1.00 93.19 89 PRO A CA 1
ATOM 735 C C . PRO A 1 89 ? 15.926 -11.039 -23.273 1.00 93.19 89 PRO A C 1
ATOM 737 O O . PRO A 1 89 ? 16.633 -10.569 -24.175 1.00 93.19 89 PRO A O 1
ATOM 740 N N . PRO A 1 90 ? 16.434 -11.396 -22.076 1.00 91.44 90 PRO A N 1
ATOM 741 C CA . PRO A 1 90 ? 17.834 -11.178 -21.706 1.00 91.44 90 PRO A CA 1
ATOM 742 C C . PRO A 1 90 ? 18.788 -11.902 -22.662 1.00 91.44 90 PRO A C 1
ATOM 744 O O . PRO A 1 90 ? 19.756 -11.305 -23.123 1.00 91.44 90 PRO A O 1
ATOM 747 N N . GLU A 1 91 ? 18.434 -13.112 -23.102 1.00 94.31 91 GLU A N 1
ATOM 748 C CA . GLU A 1 91 ? 19.217 -13.876 -24.081 1.00 94.31 91 GLU A CA 1
ATOM 749 C C . GLU A 1 91 ? 19.410 -13.133 -25.411 1.00 94.31 91 GLU A C 1
ATOM 751 O O . GLU A 1 91 ? 20.466 -13.210 -26.036 1.00 94.31 91 GLU A O 1
ATOM 756 N N . ALA A 1 92 ? 18.398 -12.397 -25.885 1.00 93.81 92 ALA A N 1
ATOM 757 C CA . ALA A 1 92 ? 18.526 -11.634 -27.127 1.00 93.81 92 ALA A CA 1
ATOM 758 C C . ALA A 1 92 ? 19.451 -10.422 -26.949 1.00 93.81 92 ALA A C 1
ATOM 760 O O . ALA A 1 92 ? 20.175 -10.057 -27.879 1.00 93.81 92 ALA A O 1
ATOM 761 N N . LEU A 1 93 ? 19.439 -9.809 -25.761 1.00 93.56 93 LEU A N 1
ATOM 762 C CA . LEU A 1 93 ? 20.369 -8.741 -25.404 1.00 93.56 93 LEU A CA 1
ATOM 763 C C . LEU A 1 93 ? 21.801 -9.272 -25.306 1.00 93.56 93 LEU A C 1
ATOM 765 O O . LEU A 1 93 ? 22.705 -8.636 -25.842 1.00 93.56 93 LEU A O 1
ATOM 769 N N . GLU A 1 94 ? 21.994 -10.448 -24.710 1.00 94.56 94 GLU A N 1
ATOM 770 C CA . GLU A 1 94 ? 23.288 -11.128 -24.596 1.00 94.56 94 GLU A CA 1
ATOM 771 C C . GLU A 1 94 ? 23.847 -11.516 -25.963 1.00 94.56 94 GLU A C 1
ATOM 773 O O . GLU A 1 94 ? 24.929 -11.061 -26.317 1.00 94.56 94 GLU A O 1
ATOM 778 N N . ARG A 1 95 ? 23.079 -12.220 -26.805 1.00 94.94 95 ARG A N 1
ATOM 779 C CA . ARG A 1 95 ? 23.508 -12.569 -28.175 1.00 94.94 95 ARG A CA 1
ATOM 780 C C . ARG A 1 95 ? 23.877 -11.332 -28.995 1.00 94.94 95 ARG A C 1
ATOM 782 O O . ARG A 1 95 ? 24.811 -11.346 -29.800 1.00 94.94 95 ARG A O 1
ATOM 789 N N . ARG A 1 96 ? 23.138 -10.229 -28.822 1.00 93.69 96 ARG A N 1
ATOM 790 C CA . ARG A 1 96 ? 23.445 -8.966 -29.506 1.00 93.69 96 ARG A CA 1
ATOM 791 C C . ARG A 1 96 ? 24.697 -8.300 -28.937 1.00 93.69 96 ARG A C 1
ATOM 793 O O . ARG A 1 96 ? 25.456 -7.715 -29.708 1.00 93.69 96 ARG A O 1
ATOM 800 N N . LEU A 1 97 ? 24.909 -8.373 -27.628 1.00 95.31 97 LEU A N 1
ATOM 801 C CA . LEU A 1 97 ? 26.103 -7.869 -26.957 1.00 95.31 97 LEU A CA 1
ATOM 802 C C . LEU A 1 97 ? 27.343 -8.666 -27.380 1.00 95.31 97 LEU A C 1
ATOM 804 O O . LEU A 1 97 ? 28.332 -8.057 -27.779 1.00 95.31 97 LEU A O 1
ATOM 808 N N . GLU A 1 98 ? 27.258 -9.995 -27.416 1.00 95.88 98 GLU A N 1
ATOM 809 C CA . GLU A 1 98 ? 28.294 -10.890 -27.948 1.00 95.88 98 GLU A CA 1
ATOM 810 C C . GLU A 1 98 ? 28.645 -10.543 -29.393 1.00 95.88 98 GLU A C 1
ATOM 812 O O . GLU A 1 98 ? 29.818 -10.435 -29.744 1.00 95.88 98 GLU A O 1
ATOM 817 N N . PHE A 1 99 ? 27.638 -10.290 -30.237 1.00 95.50 99 PHE A N 1
ATOM 818 C CA . PHE A 1 99 ? 27.880 -9.836 -31.603 1.00 95.50 99 PHE A CA 1
ATOM 819 C C . PHE A 1 99 ? 28.655 -8.512 -31.643 1.00 95.50 99 PHE A C 1
ATOM 821 O O . PHE A 1 99 ? 29.593 -8.395 -32.426 1.00 95.50 99 PHE A O 1
ATOM 828 N N . LEU A 1 100 ? 28.251 -7.519 -30.839 1.00 94.69 100 LEU A N 1
ATOM 829 C CA . LEU A 1 100 ? 28.838 -6.173 -30.843 1.00 94.69 100 LEU A CA 1
ATOM 830 C C . LEU A 1 100 ? 30.264 -6.139 -30.285 1.00 94.69 100 LEU A C 1
ATOM 832 O O . LEU A 1 100 ? 31.053 -5.300 -30.713 1.00 94.69 100 LEU A O 1
ATOM 836 N N . LEU A 1 101 ? 30.581 -7.026 -29.342 1.00 93.94 101 LEU A N 1
ATOM 837 C CA . LEU A 1 101 ? 31.921 -7.163 -28.772 1.00 93.94 101 LEU A CA 1
ATOM 838 C C . LEU A 1 101 ? 32.816 -8.121 -29.577 1.00 93.94 101 LEU A C 1
ATOM 840 O O . LEU A 1 101 ? 34.038 -8.042 -29.473 1.00 93.94 101 LEU A O 1
ATOM 844 N N . GLY A 1 102 ? 32.227 -9.006 -30.383 1.00 93.62 102 GLY A N 1
ATOM 845 C CA . GLY A 1 102 ? 32.942 -9.993 -31.186 1.00 93.62 102 GLY A CA 1
ATOM 846 C C . GLY A 1 102 ? 33.495 -9.465 -32.514 1.00 93.62 102 GLY A C 1
ATOM 847 O O . GLY A 1 102 ? 33.210 -8.355 -32.970 1.00 93.62 102 GLY A O 1
ATOM 848 N N . ASP A 1 103 ? 34.261 -10.313 -33.203 1.00 94.25 103 ASP A N 1
ATOM 849 C CA . ASP A 1 103 ? 34.936 -9.943 -34.456 1.00 94.25 103 ASP A CA 1
ATOM 850 C C . ASP A 1 103 ? 33.975 -9.698 -35.624 1.00 94.25 103 ASP A C 1
ATOM 852 O O . ASP A 1 103 ? 34.278 -8.933 -36.539 1.00 94.25 103 ASP A O 1
ATOM 856 N N . LYS A 1 104 ? 32.764 -10.261 -35.555 1.00 92.94 104 LYS A N 1
ATOM 857 C CA . LYS A 1 104 ? 31.699 -10.017 -36.537 1.00 92.94 104 LYS A CA 1
ATOM 858 C C . LYS A 1 104 ? 31.317 -8.535 -36.611 1.00 92.94 104 LYS A C 1
ATOM 860 O O . LYS A 1 104 ? 31.049 -8.028 -37.700 1.00 92.94 104 LYS A O 1
ATOM 865 N N . ALA A 1 105 ? 31.323 -7.816 -35.485 1.00 92.44 105 ALA A N 1
ATOM 866 C CA . ALA A 1 105 ? 31.052 -6.381 -35.477 1.00 92.44 105 ALA A CA 1
ATOM 867 C C . ALA A 1 105 ? 32.178 -5.571 -36.125 1.00 92.44 105 ALA A C 1
ATOM 869 O O . ALA A 1 105 ? 31.878 -4.619 -36.847 1.00 92.44 105 ALA A O 1
ATOM 870 N N . LYS A 1 106 ? 33.442 -5.972 -35.936 1.00 91.19 106 LYS A N 1
ATOM 871 C CA . LYS A 1 106 ? 34.600 -5.356 -36.606 1.00 91.19 106 LYS A CA 1
ATOM 872 C C . LYS A 1 106 ? 34.538 -5.577 -38.116 1.00 91.19 106 LYS A C 1
ATOM 874 O O . LYS A 1 106 ? 34.658 -4.628 -38.879 1.00 91.19 106 LYS A O 1
ATOM 879 N N . GLN A 1 107 ? 34.249 -6.804 -38.553 1.00 92.62 107 GLN A N 1
ATOM 880 C CA . GLN A 1 107 ? 34.041 -7.111 -39.973 1.00 92.62 107 GLN A CA 1
ATOM 881 C C . GLN A 1 107 ? 32.894 -6.279 -40.562 1.00 92.62 107 GLN A C 1
ATOM 883 O O . GLN A 1 107 ? 33.019 -5.732 -41.653 1.00 92.62 107 GLN A O 1
ATOM 888 N N . GLN A 1 108 ? 31.797 -6.100 -39.820 1.00 90.38 108 GLN A N 1
ATOM 889 C CA . GLN A 1 108 ? 30.695 -5.236 -40.245 1.00 90.38 108 GLN A CA 1
ATOM 890 C C . GLN A 1 108 ? 31.098 -3.753 -40.361 1.00 90.38 108 GLN A C 1
ATOM 892 O O . GLN A 1 108 ? 30.557 -3.056 -41.219 1.00 90.38 108 GLN A O 1
ATOM 897 N N . GLN A 1 109 ? 32.004 -3.260 -39.508 1.00 90.31 109 GLN A N 1
ATOM 898 C CA . GLN A 1 109 ? 32.542 -1.897 -39.613 1.00 90.31 109 GLN A CA 1
ATOM 899 C C . GLN A 1 109 ? 33.397 -1.742 -40.875 1.00 90.31 109 GLN A C 1
ATOM 901 O O . GLN A 1 109 ? 33.175 -0.801 -41.627 1.00 90.31 109 GLN A O 1
ATOM 906 N N . LEU A 1 110 ? 34.307 -2.686 -41.133 1.00 89.19 110 LEU A N 1
ATOM 907 C CA . LEU A 1 110 ? 35.196 -2.660 -42.301 1.00 89.19 110 LEU A CA 1
ATOM 908 C C . LEU A 1 110 ? 34.430 -2.802 -43.626 1.00 89.19 110 LEU A C 1
ATOM 910 O O . LEU A 1 110 ? 34.789 -2.195 -44.628 1.00 89.19 110 LEU A O 1
ATOM 914 N N . HIS A 1 111 ? 33.334 -3.566 -43.636 1.00 88.75 111 HIS A N 1
ATOM 915 C CA . HIS A 1 111 ? 32.464 -3.736 -44.806 1.00 88.75 111 HIS A CA 1
ATOM 916 C C . HIS A 1 111 ? 31.310 -2.715 -44.872 1.00 88.75 111 HIS A C 1
ATOM 918 O O . HIS A 1 111 ? 30.268 -2.979 -45.482 1.00 88.75 111 HIS A O 1
ATOM 924 N N . ALA A 1 112 ? 31.454 -1.548 -44.235 1.00 86.50 112 ALA A N 1
ATOM 925 C CA . ALA A 1 112 ? 30.449 -0.493 -44.289 1.00 86.50 112 ALA A CA 1
ATOM 926 C C . ALA A 1 112 ? 30.200 -0.028 -45.735 1.00 86.50 112 ALA A C 1
ATOM 928 O O . ALA A 1 112 ? 31.128 0.264 -46.485 1.00 86.50 112 ALA A O 1
ATOM 929 N N . LYS A 1 113 ? 28.925 0.084 -46.134 1.00 86.06 113 LYS A N 1
ATOM 930 C CA . LYS A 1 113 ? 28.574 0.602 -47.464 1.00 86.06 113 LYS A CA 1
ATOM 931 C C . LYS A 1 113 ? 28.967 2.075 -47.572 1.00 86.06 113 LYS A C 1
ATOM 933 O O . LYS A 1 113 ? 28.410 2.920 -46.868 1.00 86.06 113 LYS A O 1
ATOM 938 N N . MET A 1 114 ? 29.870 2.361 -48.499 1.00 84.44 114 MET A N 1
ATOM 939 C CA . MET A 1 114 ? 30.261 3.714 -48.873 1.00 84.44 114 MET A CA 1
ATOM 940 C C . MET A 1 114 ? 29.085 4.438 -49.529 1.00 84.44 114 MET A C 1
ATOM 942 O O . MET A 1 114 ? 28.444 3.903 -50.431 1.00 84.44 114 MET A O 1
ATOM 946 N N . ARG A 1 115 ? 28.787 5.650 -49.060 1.00 84.56 115 ARG A N 1
ATOM 947 C CA . ARG A 1 115 ? 27.865 6.574 -49.733 1.00 84.56 115 ARG A CA 1
ATOM 948 C C . ARG A 1 115 ? 28.683 7.621 -50.477 1.00 84.56 115 ARG A C 1
ATOM 950 O O . ARG A 1 115 ? 29.795 7.939 -50.056 1.00 84.56 115 ARG A O 1
ATOM 957 N N . GLU A 1 116 ? 28.124 8.156 -51.555 1.00 85.56 116 GLU A N 1
ATOM 958 C CA . GLU A 1 116 ? 28.751 9.230 -52.326 1.00 85.56 116 GLU A CA 1
ATOM 959 C C . GLU A 1 116 ? 29.121 10.407 -51.406 1.00 85.56 116 GLU A C 1
ATOM 961 O O . GLU A 1 116 ? 28.332 10.820 -50.554 1.00 85.56 116 GLU A O 1
ATOM 966 N N . GLY A 1 117 ? 30.355 10.899 -51.530 1.00 85.50 117 GLY A N 1
ATOM 967 C CA . GLY A 1 117 ? 30.879 11.998 -50.713 1.00 85.50 117 GLY A CA 1
ATOM 968 C C . GLY A 1 117 ? 31.418 11.620 -49.325 1.00 85.50 117 GLY A C 1
ATOM 969 O O . GLY A 1 117 ? 31.911 12.503 -48.627 1.00 85.50 117 GLY A O 1
ATOM 970 N N . LEU A 1 118 ? 31.379 10.346 -48.907 1.00 88.25 118 LEU A N 1
ATOM 971 C CA . LEU A 1 118 ? 32.033 9.896 -47.670 1.00 88.25 118 LEU A CA 1
ATOM 972 C C . LEU A 1 118 ? 33.376 9.217 -47.948 1.00 88.25 118 LEU A C 1
ATOM 974 O O . LEU A 1 118 ? 33.490 8.368 -48.829 1.00 88.25 118 LEU A O 1
ATOM 978 N N . THR A 1 119 ? 34.381 9.534 -47.129 1.00 89.75 119 THR A N 1
ATOM 979 C CA . THR A 1 119 ? 35.645 8.786 -47.104 1.00 89.75 119 THR A CA 1
ATOM 980 C C . THR A 1 119 ? 35.470 7.458 -46.357 1.00 89.75 119 THR A C 1
ATOM 982 O O . THR A 1 119 ? 34.627 7.382 -45.454 1.00 89.75 119 THR A O 1
ATOM 985 N N . PRO A 1 120 ? 36.251 6.408 -46.687 1.00 88.25 120 PRO A N 1
ATOM 986 C CA . PRO A 1 120 ? 36.166 5.103 -46.017 1.00 88.25 120 PRO A CA 1
ATOM 987 C C . PRO A 1 120 ? 36.238 5.203 -44.494 1.00 88.25 120 PRO A C 1
ATOM 989 O O . PRO A 1 120 ? 35.387 4.670 -43.786 1.00 88.25 120 PRO A O 1
ATOM 992 N N . TYR A 1 121 ? 37.158 6.033 -44.005 1.00 89.12 121 TYR A N 1
ATOM 993 C CA . TYR A 1 121 ? 37.307 6.332 -42.587 1.00 89.12 121 TYR A CA 1
ATOM 994 C C . TYR A 1 121 ? 36.027 6.894 -41.940 1.00 89.12 121 TYR A C 1
ATOM 996 O O . TYR A 1 121 ? 35.642 6.487 -40.844 1.00 89.12 121 TYR A O 1
ATOM 10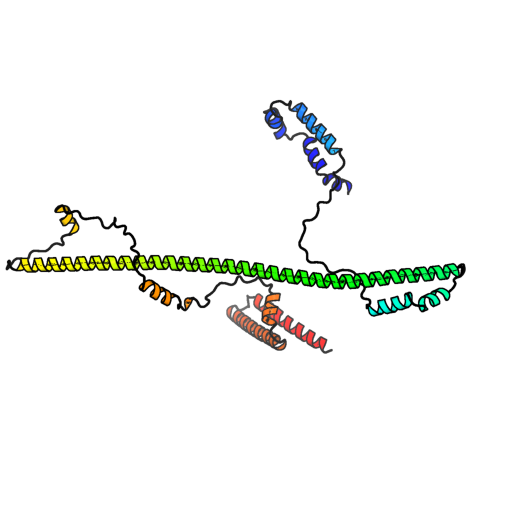04 N N . LEU A 1 122 ? 35.332 7.820 -42.610 1.00 90.88 122 LEU A N 1
ATOM 1005 C CA . LEU A 1 122 ? 34.090 8.392 -42.081 1.00 90.88 122 LEU A CA 1
ATOM 1006 C C . LEU A 1 122 ? 32.952 7.365 -42.060 1.00 90.88 122 LEU A C 1
ATOM 1008 O O . LEU A 1 122 ? 32.152 7.361 -41.122 1.00 90.88 122 LEU A O 1
ATOM 1012 N N . ALA A 1 123 ? 32.878 6.481 -43.058 1.00 89.00 123 ALA A N 1
ATOM 1013 C CA . ALA A 1 123 ? 31.888 5.406 -43.085 1.00 89.00 123 ALA A CA 1
ATOM 1014 C C . ALA A 1 123 ? 32.100 4.407 -41.932 1.00 89.00 123 ALA A C 1
ATOM 1016 O O . ALA A 1 123 ? 31.141 4.070 -41.228 1.00 89.00 123 ALA A O 1
ATOM 1017 N N . GLU A 1 124 ? 33.350 4.009 -41.681 1.00 90.81 124 GLU A N 1
ATOM 1018 C CA . GLU A 1 124 ? 33.736 3.175 -40.537 1.00 90.81 124 GLU A CA 1
ATOM 1019 C C . GLU A 1 124 ? 33.394 3.853 -39.204 1.00 90.81 124 GLU A C 1
ATOM 1021 O O . GLU A 1 124 ? 32.748 3.248 -38.343 1.00 90.81 124 GLU A O 1
ATOM 1026 N N . LEU A 1 125 ? 33.738 5.138 -39.049 1.00 91.38 125 LEU A N 1
ATOM 1027 C CA . LEU A 1 125 ? 33.458 5.907 -37.836 1.00 91.38 125 LEU A CA 1
ATOM 1028 C C . LEU A 1 125 ? 31.955 5.979 -37.534 1.00 91.38 125 LEU A C 1
ATOM 1030 O O . LEU A 1 125 ? 31.546 5.793 -36.386 1.00 91.38 125 LEU A O 1
ATOM 1034 N N . PHE A 1 126 ? 31.106 6.221 -38.537 1.00 91.62 126 PHE A N 1
ATOM 1035 C CA . PHE A 1 126 ? 29.655 6.243 -38.331 1.00 91.62 126 PHE A CA 1
ATOM 1036 C C . PHE A 1 126 ? 29.098 4.870 -37.948 1.00 91.62 126 PHE A C 1
ATOM 1038 O O . PHE A 1 126 ? 28.213 4.784 -37.086 1.00 91.62 126 PHE A O 1
ATOM 1045 N N . MET A 1 127 ? 29.626 3.794 -38.536 1.00 92.06 127 MET A N 1
ATOM 1046 C CA . MET A 1 127 ? 29.261 2.431 -38.149 1.00 92.06 127 MET A CA 1
ATOM 1047 C C . MET A 1 127 ? 29.687 2.114 -36.716 1.00 92.06 127 MET A C 1
ATOM 1049 O O . MET A 1 127 ? 28.876 1.598 -35.941 1.00 92.06 127 MET A O 1
ATOM 1053 N N . TRP A 1 128 ? 30.896 2.508 -36.322 1.00 92.44 128 TRP A N 1
ATOM 1054 C CA . TRP A 1 128 ? 31.378 2.393 -34.949 1.00 92.44 128 TRP A CA 1
ATOM 1055 C C . TRP A 1 128 ? 30.500 3.183 -33.968 1.00 92.44 128 TRP A C 1
ATOM 1057 O O . TRP A 1 128 ? 30.035 2.643 -32.963 1.00 92.44 128 TRP A O 1
ATOM 1067 N N . GLN A 1 129 ? 30.165 4.439 -34.283 1.00 93.25 129 GLN A N 1
ATOM 1068 C CA . GLN A 1 129 ? 29.277 5.258 -33.451 1.00 93.25 129 GLN A CA 1
ATOM 1069 C C . GLN A 1 129 ? 27.890 4.627 -33.287 1.00 93.25 129 GLN A C 1
ATOM 1071 O O . GLN A 1 129 ? 27.303 4.694 -32.201 1.00 93.25 129 GLN A O 1
ATOM 1076 N N . ARG A 1 130 ? 27.349 4.010 -34.344 1.00 92.81 130 ARG A N 1
ATOM 1077 C CA . ARG A 1 130 ? 26.080 3.277 -34.283 1.00 92.81 130 ARG A CA 1
ATOM 1078 C C . ARG A 1 130 ? 26.187 2.067 -33.359 1.00 92.81 130 ARG A C 1
ATOM 1080 O O . ARG A 1 130 ? 25.342 1.926 -32.479 1.00 92.81 130 ARG A O 1
ATOM 1087 N N . GLN A 1 131 ? 27.227 1.249 -33.505 1.00 93.56 131 GLN A N 1
ATOM 1088 C CA . GLN A 1 131 ? 27.458 0.093 -32.635 1.00 93.56 131 GLN A CA 1
ATOM 1089 C C . GLN A 1 131 ? 27.648 0.511 -31.167 1.00 93.56 131 GLN A C 1
ATOM 1091 O O . GLN A 1 131 ? 27.060 -0.097 -30.278 1.00 93.56 131 GLN A O 1
ATOM 1096 N N . MET A 1 132 ? 28.340 1.623 -30.899 1.00 94.31 132 MET A N 1
ATOM 1097 C CA . MET A 1 132 ? 28.473 2.194 -29.551 1.00 94.31 132 MET A CA 1
ATOM 1098 C C . MET A 1 132 ? 27.144 2.702 -28.972 1.00 94.31 132 MET A C 1
ATOM 1100 O O . MET A 1 132 ? 26.895 2.585 -27.770 1.00 94.31 132 MET A O 1
ATOM 1104 N N . ARG A 1 133 ? 26.259 3.270 -29.803 1.00 94.56 133 ARG A N 1
ATOM 1105 C CA . ARG A 1 133 ? 24.892 3.625 -29.379 1.00 94.56 133 ARG A CA 1
ATOM 1106 C C . ARG A 1 133 ? 24.075 2.378 -29.055 1.00 94.56 133 ARG A C 1
ATOM 1108 O O . ARG A 1 133 ? 23.344 2.399 -28.068 1.00 94.56 133 ARG A O 1
ATOM 1115 N N . ASP A 1 134 ? 24.205 1.323 -29.852 1.00 92.62 134 ASP A N 1
ATOM 1116 C CA . ASP A 1 134 ? 23.522 0.050 -29.620 1.00 92.62 134 ASP A CA 1
ATOM 1117 C C . ASP A 1 134 ? 24.018 -0.620 -28.329 1.00 92.62 134 ASP A C 1
ATOM 1119 O O . ASP A 1 134 ? 23.189 -1.008 -27.509 1.00 92.62 134 ASP A O 1
ATOM 1123 N N . LEU A 1 135 ? 25.332 -0.638 -28.069 1.00 94.50 135 LEU A N 1
ATOM 1124 C CA . LEU A 1 135 ? 25.902 -1.107 -26.798 1.00 94.50 135 LEU A CA 1
ATOM 1125 C C . LEU A 1 135 ? 25.300 -0.363 -25.600 1.00 94.50 135 LEU A C 1
ATOM 1127 O O . LEU A 1 135 ? 24.802 -0.985 -24.665 1.00 94.50 135 L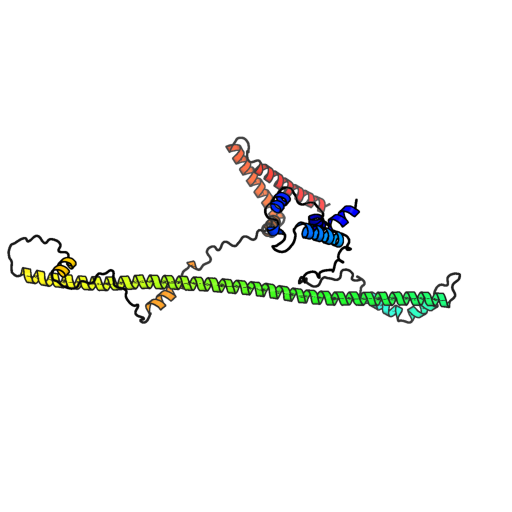EU A O 1
ATOM 1131 N N . ARG A 1 136 ? 25.256 0.977 -25.643 1.00 95.38 136 ARG A N 1
ATOM 1132 C CA . ARG A 1 136 ? 24.640 1.774 -24.565 1.00 95.38 136 ARG A CA 1
ATOM 1133 C C . ARG A 1 136 ? 23.160 1.452 -24.359 1.00 95.38 136 ARG A C 1
ATOM 1135 O O . ARG A 1 136 ? 22.693 1.460 -23.222 1.00 95.38 136 ARG A O 1
ATOM 1142 N N . LYS A 1 137 ? 22.411 1.198 -25.437 1.00 92.94 137 LYS A N 1
ATOM 1143 C CA . LYS A 1 137 ? 20.997 0.803 -25.348 1.00 92.94 137 LYS A CA 1
ATOM 1144 C C . LYS A 1 137 ? 20.839 -0.560 -24.682 1.00 92.94 137 LYS A C 1
ATOM 1146 O O . LYS A 1 137 ? 19.947 -0.700 -23.854 1.00 92.94 137 LYS A O 1
ATOM 1151 N N . ILE A 1 138 ? 21.702 -1.520 -25.011 1.00 94.56 138 ILE A N 1
ATOM 1152 C CA . ILE A 1 138 ? 21.676 -2.862 -24.422 1.00 94.56 138 ILE A CA 1
ATOM 1153 C C . ILE A 1 138 ? 21.976 -2.794 -22.927 1.00 94.56 138 ILE A C 1
ATOM 1155 O O . ILE A 1 138 ? 21.160 -3.264 -22.142 1.00 94.56 138 ILE A O 1
ATOM 1159 N N . TYR A 1 139 ? 23.053 -2.117 -22.518 1.00 95.31 139 TYR A N 1
ATOM 1160 C CA . TYR A 1 139 ? 23.372 -1.958 -21.095 1.00 95.31 139 TYR A CA 1
ATOM 1161 C C . TYR A 1 139 ? 22.265 -1.243 -20.323 1.00 95.31 139 TYR A C 1
ATOM 1163 O O . TYR A 1 139 ? 21.925 -1.636 -19.211 1.00 95.31 139 TYR A O 1
ATOM 1171 N N . ARG A 1 140 ? 21.652 -0.215 -20.918 1.00 93.94 140 ARG A N 1
ATOM 1172 C CA . ARG A 1 140 ? 20.498 0.459 -20.316 1.00 93.94 140 ARG A CA 1
ATOM 1173 C C . ARG A 1 140 ? 19.304 -0.488 -20.164 1.00 93.94 140 ARG A C 1
ATOM 1175 O O . ARG A 1 140 ? 18.621 -0.428 -19.149 1.00 93.94 140 ARG A O 1
ATOM 1182 N N . ALA A 1 141 ? 19.048 -1.340 -21.153 1.00 93.50 141 ALA A N 1
ATOM 1183 C CA . ALA A 1 141 ? 17.966 -2.315 -21.092 1.00 93.50 141 ALA A CA 1
ATOM 1184 C C . ALA A 1 141 ? 18.221 -3.384 -20.022 1.00 93.50 141 ALA A C 1
ATOM 1186 O O . ALA A 1 141 ? 17.348 -3.599 -19.188 1.00 93.50 141 ALA A O 1
ATOM 1187 N N . GLN A 1 142 ? 19.424 -3.963 -19.984 1.00 93.94 142 GLN A N 1
ATOM 1188 C CA . GLN A 1 142 ? 19.841 -4.913 -18.947 1.00 93.94 142 GLN A CA 1
ATOM 1189 C C . GLN A 1 142 ? 19.743 -4.293 -17.548 1.00 93.94 142 GLN A C 1
ATOM 1191 O O . GLN A 1 142 ? 19.209 -4.909 -16.630 1.00 93.94 142 GLN A O 1
ATOM 1196 N N . TYR A 1 143 ? 20.183 -3.040 -17.394 1.00 95.00 143 TYR A N 1
ATOM 1197 C CA . TYR A 1 143 ? 20.047 -2.306 -16.140 1.00 95.00 143 TYR A CA 1
ATOM 1198 C C . TYR A 1 143 ? 18.584 -2.160 -15.716 1.00 95.00 143 TYR A C 1
ATOM 1200 O O . TYR A 1 143 ? 18.257 -2.463 -14.575 1.00 95.00 143 TYR A O 1
ATOM 1208 N N . PHE A 1 144 ? 17.690 -1.735 -16.615 1.00 95.12 144 PHE A N 1
ATOM 1209 C CA . PHE A 1 144 ? 16.271 -1.592 -16.278 1.00 95.12 144 PHE A CA 1
ATOM 1210 C C . PHE A 1 144 ? 15.585 -2.923 -15.979 1.00 95.12 144 PHE A C 1
ATOM 1212 O O . PHE A 1 144 ? 14.703 -2.955 -15.128 1.00 95.12 144 PHE A O 1
ATOM 1219 N N . GLN A 1 145 ? 15.991 -4.010 -16.633 1.00 93.56 145 GLN A N 1
ATOM 1220 C CA . GLN A 1 145 ? 15.493 -5.351 -16.324 1.00 93.56 145 GLN A CA 1
ATOM 1221 C C . GLN A 1 145 ? 15.906 -5.774 -14.920 1.00 93.56 145 GLN A C 1
ATOM 1223 O O . GLN A 1 145 ? 15.047 -6.099 -14.105 1.00 93.56 145 GLN A O 1
ATOM 1228 N N . LYS A 1 146 ? 17.197 -5.645 -14.594 1.00 94.69 146 LYS A N 1
ATOM 1229 C CA . LYS A 1 146 ? 17.691 -5.966 -13.255 1.00 94.69 146 LYS A CA 1
ATOM 1230 C C . LYS A 1 146 ? 17.080 -5.066 -12.185 1.00 94.69 146 LYS A C 1
ATOM 1232 O O . LYS A 1 146 ? 16.750 -5.531 -11.099 1.00 94.69 146 LYS A O 1
ATOM 1237 N N . LEU A 1 147 ? 16.906 -3.782 -12.488 1.00 94.88 147 LEU A N 1
ATOM 1238 C CA . LEU A 1 147 ? 16.259 -2.841 -11.583 1.00 94.88 147 LEU A CA 1
ATOM 1239 C C . LEU A 1 147 ? 14.801 -3.235 -11.351 1.00 94.88 147 LEU A C 1
ATOM 1241 O O . LEU A 1 147 ? 14.362 -3.191 -10.209 1.00 94.88 147 LEU A O 1
ATOM 1245 N N . ASN A 1 148 ? 14.084 -3.682 -12.388 1.00 94.75 148 ASN A N 1
ATOM 1246 C CA . ASN A 1 148 ? 12.712 -4.157 -12.238 1.00 94.75 148 ASN A CA 1
ATOM 1247 C C . ASN A 1 148 ? 12.626 -5.368 -11.306 1.00 94.75 148 ASN A C 1
ATOM 1249 O O . ASN A 1 148 ? 11.845 -5.336 -10.360 1.00 94.75 148 ASN A O 1
ATOM 1253 N N . GLU A 1 149 ? 13.472 -6.378 -11.520 1.00 93.88 149 GLU A N 1
ATOM 1254 C CA . GLU A 1 149 ? 13.552 -7.566 -10.658 1.00 93.88 149 GLU A CA 1
ATOM 1255 C C . GLU A 1 149 ? 13.750 -7.172 -9.188 1.00 93.88 149 GLU A C 1
ATOM 1257 O O . GLU A 1 149 ? 12.957 -7.541 -8.325 1.00 93.88 149 GLU A O 1
ATOM 1262 N N . VAL A 1 150 ? 14.754 -6.334 -8.909 1.00 96.31 150 VAL A N 1
ATOM 1263 C CA . VAL A 1 150 ? 15.052 -5.878 -7.543 1.00 96.31 150 VAL A CA 1
ATOM 1264 C C . VAL A 1 150 ? 13.892 -5.065 -6.961 1.00 96.31 150 VAL A C 1
ATOM 1266 O O . VAL A 1 150 ? 13.548 -5.225 -5.791 1.00 96.31 150 VAL A O 1
ATOM 1269 N N . THR A 1 151 ? 13.249 -4.204 -7.757 1.00 95.00 151 THR A N 1
ATOM 1270 C CA . THR A 1 151 ? 12.091 -3.435 -7.278 1.00 95.00 151 THR A CA 1
ATOM 1271 C C . THR A 1 151 ? 10.880 -4.310 -6.986 1.00 95.00 151 THR A C 1
ATOM 1273 O O . THR A 1 151 ? 10.153 -4.027 -6.036 1.00 95.00 151 THR A O 1
ATOM 1276 N N . GLU A 1 152 ? 10.652 -5.371 -7.759 1.00 93.88 152 GLU A N 1
ATOM 1277 C CA . GLU A 1 152 ? 9.562 -6.313 -7.518 1.00 93.88 152 GLU A CA 1
ATOM 1278 C C . GLU A 1 152 ? 9.810 -7.132 -6.248 1.00 93.88 152 GLU A C 1
ATOM 1280 O O . GLU A 1 152 ? 8.902 -7.248 -5.421 1.00 93.88 152 GLU A O 1
ATOM 1285 N N . GLU A 1 153 ? 11.039 -7.612 -6.041 1.00 95.69 153 GLU A N 1
ATOM 1286 C CA . GLU A 1 153 ? 11.451 -8.296 -4.811 1.00 95.69 153 GLU A CA 1
ATOM 1287 C C . GLU A 1 153 ? 11.262 -7.410 -3.572 1.00 95.69 153 GLU A C 1
ATOM 1289 O O . GLU A 1 153 ? 10.640 -7.825 -2.590 1.00 95.69 153 GLU A O 1
ATOM 1294 N N . GLU A 1 154 ? 11.742 -6.166 -3.616 1.00 94.94 154 GLU A N 1
ATOM 1295 C CA . GLU A 1 154 ? 11.595 -5.222 -2.505 1.00 94.94 154 GLU A CA 1
ATOM 1296 C C . GLU A 1 154 ? 10.135 -4.833 -2.265 1.00 94.94 154 GLU A C 1
ATOM 1298 O O . GLU A 1 154 ? 9.692 -4.731 -1.119 1.00 94.94 154 GLU A O 1
ATOM 1303 N N . ARG A 1 155 ? 9.333 -4.692 -3.323 1.00 94.06 155 ARG A N 1
ATOM 1304 C CA . ARG A 1 155 ? 7.895 -4.439 -3.187 1.00 94.06 155 ARG A CA 1
ATOM 1305 C C . ARG A 1 155 ? 7.187 -5.603 -2.497 1.00 94.06 155 ARG A C 1
ATOM 1307 O O . ARG A 1 155 ? 6.353 -5.366 -1.625 1.00 94.06 155 ARG A O 1
ATOM 1314 N N . LEU A 1 156 ? 7.523 -6.846 -2.846 1.00 94.12 156 LEU A N 1
ATOM 1315 C CA . LEU A 1 156 ? 6.986 -8.033 -2.174 1.00 94.12 156 LEU A CA 1
ATOM 1316 C C . LEU A 1 156 ? 7.409 -8.079 -0.699 1.00 94.12 156 LEU A C 1
ATOM 1318 O O . LEU A 1 156 ? 6.577 -8.358 0.166 1.00 94.12 156 LEU A O 1
ATOM 1322 N N . ARG A 1 157 ? 8.667 -7.745 -0.383 1.00 95.44 157 ARG A N 1
ATOM 1323 C CA . ARG A 1 157 ? 9.145 -7.634 1.007 1.00 95.44 157 ARG A CA 1
ATOM 1324 C C . ARG A 1 157 ? 8.357 -6.588 1.793 1.00 95.44 157 ARG A C 1
ATOM 1326 O O . ARG A 1 157 ? 7.840 -6.905 2.863 1.00 95.44 157 ARG A O 1
ATOM 1333 N N . GLN A 1 158 ? 8.207 -5.379 1.252 1.00 93.81 158 GLN A N 1
ATOM 1334 C CA . GLN A 1 158 ? 7.430 -4.306 1.882 1.00 93.81 158 GLN A CA 1
ATOM 1335 C C . GLN A 1 158 ? 5.964 -4.690 2.074 1.00 93.81 158 GLN A C 1
ATOM 1337 O O . GLN A 1 158 ? 5.398 -4.448 3.137 1.00 93.81 158 GLN A O 1
ATOM 1342 N N . TYR A 1 159 ? 5.358 -5.332 1.077 1.00 93.56 159 TYR A N 1
ATOM 1343 C CA . TYR A 1 159 ? 3.983 -5.810 1.160 1.00 93.56 159 TYR A CA 1
ATOM 1344 C C . TYR A 1 159 ? 3.804 -6.860 2.266 1.00 93.56 159 TYR A C 1
ATOM 1346 O O . TYR A 1 159 ? 2.868 -6.775 3.060 1.00 93.56 159 TYR A O 1
ATOM 1354 N N . ASN A 1 160 ? 4.739 -7.804 2.386 1.00 95.50 160 ASN A N 1
ATOM 1355 C CA . ASN A 1 160 ? 4.716 -8.812 3.444 1.00 95.50 160 ASN A CA 1
ATOM 1356 C C . ASN A 1 160 ? 4.865 -8.193 4.839 1.00 95.50 160 ASN A C 1
ATOM 1358 O O . ASN A 1 160 ? 4.174 -8.609 5.770 1.00 95.50 160 ASN A O 1
ATOM 1362 N N . VAL A 1 161 ? 5.739 -7.193 4.993 1.00 95.12 161 VAL A N 1
ATOM 1363 C CA . VAL A 1 161 ? 5.870 -6.432 6.247 1.00 95.12 161 VAL A CA 1
ATOM 1364 C C . VAL A 1 161 ? 4.570 -5.695 6.559 1.00 95.12 161 VAL A C 1
ATOM 1366 O O . VAL A 1 161 ? 4.058 -5.813 7.668 1.00 95.12 161 VAL A O 1
ATOM 1369 N N . PHE A 1 162 ? 3.981 -5.025 5.571 1.00 93.69 162 PHE A N 1
ATOM 1370 C CA . PHE A 1 162 ? 2.714 -4.318 5.729 1.00 93.69 162 PHE A CA 1
ATOM 1371 C C . PHE A 1 162 ? 1.573 -5.247 6.173 1.00 93.69 162 PHE A C 1
ATOM 1373 O O . PHE A 1 162 ? 0.835 -4.919 7.103 1.00 93.69 162 PHE A O 1
ATOM 1380 N N . ILE A 1 163 ? 1.446 -6.434 5.566 1.00 95.38 163 ILE A N 1
ATOM 1381 C CA . ILE A 1 163 ? 0.456 -7.436 5.986 1.00 95.38 163 ILE A CA 1
ATOM 1382 C C . ILE A 1 163 ? 0.692 -7.865 7.434 1.00 95.38 163 ILE A C 1
ATOM 1384 O O . ILE A 1 163 ? -0.268 -7.937 8.202 1.00 95.38 163 ILE A O 1
ATOM 1388 N N . LYS A 1 164 ? 1.943 -8.158 7.810 1.00 96.44 164 LYS A N 1
ATOM 1389 C CA . LYS A 1 164 ? 2.287 -8.564 9.180 1.00 96.44 164 LYS A CA 1
ATOM 1390 C C . LYS A 1 164 ? 1.919 -7.475 10.182 1.00 96.44 164 LYS A C 1
ATOM 1392 O O . LYS A 1 164 ? 1.176 -7.747 11.114 1.00 96.44 164 LYS A O 1
ATOM 1397 N N . GLU A 1 165 ? 2.320 -6.232 9.931 1.00 95.19 165 GLU A N 1
ATOM 1398 C CA . GLU A 1 165 ? 1.981 -5.107 10.804 1.00 95.19 165 GLU A CA 1
ATOM 1399 C C . GLU A 1 165 ? 0.471 -4.882 10.927 1.00 95.19 165 GLU A C 1
ATOM 1401 O O . GLU A 1 165 ? -0.021 -4.532 12.001 1.00 95.19 165 GLU A O 1
ATOM 1406 N N . SER A 1 166 ? -0.272 -5.050 9.832 1.00 94.25 166 SER A N 1
ATOM 1407 C CA . SER A 1 166 ? -1.728 -4.907 9.838 1.00 94.25 166 SER A CA 1
ATOM 1408 C C . SER A 1 166 ? -2.385 -5.999 10.689 1.00 94.25 166 SER A C 1
ATOM 1410 O O . SER A 1 166 ? -3.212 -5.690 11.551 1.00 94.25 166 SER A O 1
ATOM 1412 N N . LYS A 1 167 ? -1.945 -7.258 10.538 1.00 96.44 167 LYS A N 1
ATOM 1413 C CA . LYS A 1 167 ? -2.385 -8.384 11.376 1.00 96.44 167 LYS A CA 1
ATOM 1414 C C . LYS A 1 167 ? -2.025 -8.173 12.845 1.00 96.44 167 LYS A C 1
ATOM 1416 O O . LYS A 1 167 ? -2.891 -8.318 13.696 1.00 96.44 167 LYS A O 1
ATOM 1421 N N . ASP A 1 168 ? -0.807 -7.739 13.150 1.00 96.31 168 ASP A N 1
ATOM 1422 C CA . ASP A 1 168 ? -0.372 -7.484 14.527 1.00 96.31 168 ASP A CA 1
ATOM 1423 C C . ASP A 1 168 ? -1.190 -6.362 15.180 1.00 96.31 168 ASP A C 1
ATOM 1425 O O . ASP A 1 168 ? -1.577 -6.454 16.346 1.00 96.31 168 ASP A O 1
ATOM 1429 N N . LYS A 1 169 ? -1.498 -5.292 14.433 1.00 96.31 169 LYS A N 1
ATOM 1430 C CA . LYS A 1 169 ? -2.382 -4.212 14.902 1.00 96.31 169 LYS A CA 1
ATOM 1431 C C . LYS A 1 169 ? -3.799 -4.721 15.149 1.00 96.31 169 LYS A C 1
ATOM 1433 O O . LYS A 1 169 ? -4.425 -4.298 16.120 1.00 96.31 169 LYS A O 1
ATOM 1438 N N . TYR A 1 170 ? -4.304 -5.601 14.290 1.00 95.31 170 TYR A N 1
ATOM 1439 C CA . TYR A 1 170 ? -5.608 -6.227 14.462 1.00 95.31 170 TYR A CA 1
ATOM 1440 C C . TYR A 1 170 ? -5.644 -7.111 15.719 1.00 95.31 170 TYR A C 1
ATOM 1442 O O . TYR A 1 170 ? -6.491 -6.890 16.582 1.00 95.31 170 TYR A O 1
ATOM 1450 N N . MET A 1 171 ? -4.667 -8.009 15.886 1.00 96.50 171 MET A N 1
ATOM 1451 C CA . MET A 1 171 ? -4.551 -8.890 17.054 1.00 96.50 171 MET A CA 1
ATOM 1452 C C . MET A 1 171 ? -4.448 -8.100 18.359 1.00 96.50 171 MET A C 1
ATOM 1454 O O . MET A 1 171 ? -5.210 -8.353 19.285 1.00 96.50 171 MET A O 1
ATOM 1458 N N . LYS A 1 172 ? -3.616 -7.051 18.408 1.00 96.94 172 LYS A N 1
ATOM 1459 C CA . LYS A 1 172 ? -3.526 -6.159 19.578 1.00 96.94 172 LYS A CA 1
ATOM 1460 C C . LYS A 1 172 ? -4.869 -5.515 19.929 1.00 96.94 172 LYS A C 1
ATOM 1462 O O . LYS A 1 172 ? -5.207 -5.368 21.100 1.00 96.94 172 LYS A O 1
ATOM 1467 N N . ARG A 1 173 ? -5.659 -5.114 18.926 1.00 95.56 173 ARG A N 1
ATOM 1468 C CA . ARG A 1 173 ? -7.004 -4.557 19.155 1.00 95.56 173 ARG A CA 1
ATOM 1469 C C . ARG A 1 173 ? -7.981 -5.613 19.656 1.00 95.56 173 ARG A C 1
ATOM 1471 O O . ARG A 1 173 ? -8.844 -5.278 20.464 1.00 95.56 173 ARG A O 1
ATOM 1478 N N . GLU A 1 174 ? -7.891 -6.849 19.173 1.00 94.31 174 GLU A N 1
ATOM 1479 C CA . GLU A 1 174 ? -8.692 -7.951 19.708 1.00 94.31 174 GLU A CA 1
ATOM 1480 C C . GLU A 1 174 ? -8.315 -8.279 21.151 1.00 94.31 174 GLU A C 1
ATOM 1482 O O . GLU A 1 174 ? -9.204 -8.409 21.983 1.00 94.31 174 GLU A O 1
ATOM 1487 N N . GLU A 1 175 ? -7.026 -8.352 21.473 1.00 95.94 175 GLU A N 1
ATOM 1488 C CA . GLU A 1 175 ? -6.535 -8.600 22.833 1.00 95.94 175 GLU A CA 1
ATOM 1489 C C . GLU A 1 175 ? -7.048 -7.545 23.817 1.00 95.94 175 GLU A C 1
ATOM 1491 O O . GLU A 1 175 ? -7.547 -7.887 24.887 1.00 95.94 175 GLU A O 1
ATOM 1496 N N . ILE A 1 176 ? -7.012 -6.266 23.428 1.00 96.00 176 ILE A N 1
ATOM 1497 C CA . ILE A 1 176 ? -7.578 -5.174 24.231 1.00 96.00 176 ILE A CA 1
ATOM 1498 C C . ILE A 1 176 ? -9.095 -5.342 24.407 1.00 96.00 176 ILE A C 1
ATOM 1500 O O . ILE A 1 176 ? -9.625 -5.098 25.487 1.00 96.00 176 ILE A O 1
ATOM 1504 N N . ARG A 1 177 ? -9.826 -5.767 23.369 1.00 92.88 177 ARG A N 1
ATOM 1505 C CA . ARG A 1 177 ? -11.268 -6.031 23.502 1.00 92.88 177 ARG A CA 1
ATOM 1506 C C . ARG A 1 177 ? -11.537 -7.196 24.451 1.00 92.88 177 ARG A C 1
ATOM 1508 O O . ARG A 1 177 ? -12.387 -7.067 25.329 1.00 92.88 177 ARG A O 1
ATOM 1515 N N . ARG A 1 178 ? -10.797 -8.299 24.312 1.00 93.38 178 ARG A N 1
ATOM 1516 C CA . ARG A 1 178 ? -10.907 -9.481 25.178 1.00 93.38 178 ARG A CA 1
ATOM 1517 C C . ARG A 1 178 ? -10.630 -9.122 26.635 1.00 93.38 178 ARG A C 1
ATOM 1519 O O . ARG A 1 178 ? -11.447 -9.450 27.489 1.00 93.38 178 ARG A O 1
ATOM 1526 N N . SER A 1 179 ? -9.576 -8.354 26.915 1.00 93.50 179 SER A N 1
ATOM 1527 C CA . SER A 1 179 ? -9.264 -7.928 28.285 1.00 93.50 179 SER A CA 1
ATOM 1528 C C . SER A 1 179 ? -10.364 -7.050 28.895 1.00 93.50 179 SER A C 1
ATOM 1530 O O . SER A 1 179 ? -10.736 -7.243 30.052 1.00 93.50 179 SER A O 1
ATOM 1532 N N . ILE A 1 180 ? -10.972 -6.149 28.113 1.00 95.19 180 ILE A N 1
ATOM 1533 C CA . ILE A 1 180 ? -12.123 -5.347 28.558 1.00 95.19 180 ILE A CA 1
ATOM 1534 C C . ILE A 1 180 ? -13.333 -6.237 28.878 1.00 95.19 180 ILE A C 1
ATOM 1536 O O . ILE A 1 180 ? -14.016 -6.008 29.882 1.00 95.19 180 ILE A O 1
ATOM 1540 N N . TYR A 1 181 ? -13.628 -7.237 28.043 1.00 94.44 181 TYR A N 1
ATOM 1541 C CA . TYR A 1 181 ? -14.727 -8.173 28.294 1.00 94.44 181 TYR A CA 1
ATOM 1542 C C . TYR A 1 181 ? -14.479 -9.026 29.539 1.00 94.44 181 TYR A C 1
ATOM 1544 O O . TYR A 1 181 ? -15.375 -9.157 30.375 1.00 94.44 181 TYR A O 1
ATOM 1552 N N . GLU A 1 182 ? -13.257 -9.523 29.723 1.00 94.88 182 GLU A N 1
ATOM 1553 C CA . GLU A 1 182 ? -12.863 -10.249 30.928 1.00 94.88 182 GLU A CA 1
ATOM 1554 C C . GLU A 1 182 ? -12.998 -9.384 32.186 1.00 94.88 182 GLU A C 1
ATOM 1556 O O . GLU A 1 182 ? -13.547 -9.836 33.191 1.00 94.88 182 GLU A O 1
ATOM 1561 N N . GLU A 1 183 ? -12.569 -8.120 32.149 1.00 94.50 183 GLU A N 1
ATOM 1562 C CA . GLU A 1 183 ? -12.748 -7.199 33.273 1.00 94.50 183 GLU A CA 1
ATOM 1563 C C . GLU A 1 183 ? -14.223 -6.935 33.592 1.00 94.50 183 GLU A C 1
ATOM 1565 O O . GLU A 1 183 ? -14.601 -6.867 34.766 1.00 94.50 183 GLU A O 1
ATOM 1570 N N . LYS A 1 184 ? -15.075 -6.790 32.569 1.00 94.06 184 LYS A N 1
ATOM 1571 C CA . LYS A 1 184 ? -16.526 -6.649 32.759 1.00 94.06 184 LYS A CA 1
ATOM 1572 C C . LYS A 1 184 ? -17.124 -7.906 33.390 1.00 94.06 184 LYS A C 1
ATOM 1574 O O . LYS A 1 184 ? -17.857 -7.767 34.371 1.00 94.06 184 LYS A O 1
ATOM 1579 N N . LYS A 1 185 ? -16.762 -9.102 32.902 1.00 93.81 185 LYS A N 1
ATOM 1580 C CA . LYS A 1 185 ? -17.183 -10.394 33.476 1.00 93.81 185 LYS A CA 1
ATOM 1581 C C . LYS A 1 185 ? -16.757 -10.490 34.944 1.00 93.81 185 LYS A C 1
ATOM 1583 O O . LYS A 1 185 ? -17.595 -10.733 35.806 1.00 93.81 185 LYS A O 1
ATOM 1588 N N . ARG A 1 186 ? -15.498 -10.164 35.264 1.00 91.56 186 ARG A N 1
ATOM 1589 C CA . ARG A 1 186 ? -14.984 -10.133 36.650 1.00 91.56 186 ARG A CA 1
ATOM 1590 C C . ARG A 1 186 ? -15.775 -9.177 37.548 1.00 91.56 186 ARG A C 1
ATOM 1592 O O . ARG A 1 186 ? -16.125 -9.543 38.666 1.00 91.56 186 ARG A O 1
ATOM 1599 N N . LYS A 1 187 ? -16.083 -7.962 37.080 1.00 93.62 187 LYS A N 1
ATOM 1600 C CA . LYS A 1 187 ? -16.866 -6.978 37.853 1.00 93.62 187 LYS A CA 1
ATOM 1601 C C . LYS A 1 187 ? -18.314 -7.418 38.068 1.00 93.62 187 LYS A C 1
ATOM 1603 O O . LYS A 1 187 ? -18.852 -7.148 39.139 1.00 93.62 187 LYS A O 1
ATOM 1608 N N . ALA A 1 188 ? -18.937 -8.056 37.078 1.00 92.44 188 ALA A N 1
ATOM 1609 C CA . ALA A 1 188 ? -20.285 -8.604 37.203 1.00 92.44 188 ALA A CA 1
ATOM 1610 C C . ALA A 1 188 ? -20.319 -9.721 38.253 1.00 92.44 188 ALA A C 1
ATOM 1612 O O . ALA A 1 188 ? -21.054 -9.598 39.229 1.00 92.44 188 ALA A O 1
ATOM 1613 N N . ILE A 1 189 ? -19.413 -10.701 38.138 1.00 89.38 189 ILE A N 1
ATOM 1614 C CA . ILE A 1 189 ? -19.261 -11.786 39.117 1.00 89.38 189 ILE A CA 1
ATOM 1615 C C . ILE A 1 189 ? -19.071 -11.212 40.525 1.00 89.38 189 ILE A C 1
ATOM 1617 O O . ILE A 1 189 ? -19.782 -11.605 41.439 1.00 89.38 189 ILE A O 1
ATOM 1621 N N . LEU A 1 190 ? -18.185 -10.226 40.709 1.00 93.12 190 LEU A N 1
ATOM 1622 C CA . LEU A 1 190 ? -17.967 -9.597 42.019 1.00 93.12 190 LEU A CA 1
ATOM 1623 C C . LEU A 1 190 ? -19.216 -8.898 42.582 1.00 93.12 190 LEU A C 1
ATOM 1625 O O . LEU A 1 190 ? -19.450 -8.911 43.790 1.00 93.12 190 LEU A O 1
ATOM 1629 N N . ARG A 1 191 ? -20.020 -8.245 41.736 1.00 93.06 191 ARG A N 1
ATOM 1630 C CA . ARG A 1 191 ? -21.271 -7.612 42.184 1.00 93.06 191 ARG A CA 1
ATOM 1631 C C . ARG A 1 191 ? -22.285 -8.656 42.624 1.00 93.06 191 ARG A C 1
ATOM 1633 O O . ARG A 1 191 ? -22.918 -8.473 43.666 1.00 93.06 191 ARG A O 1
ATOM 1640 N N . ASP A 1 192 ? -22.403 -9.733 41.861 1.00 89.88 192 ASP A N 1
ATOM 1641 C CA . ASP A 1 192 ? -23.322 -10.821 42.162 1.00 89.88 192 ASP A CA 1
ATOM 1642 C C . ASP A 1 192 ? -22.893 -11.560 43.427 1.00 89.88 192 ASP A C 1
ATOM 1644 O O . ASP A 1 192 ? -23.728 -11.763 44.307 1.00 89.88 192 ASP A O 1
ATOM 1648 N N . THR A 1 193 ? -21.594 -11.833 43.611 1.00 84.94 193 THR A N 1
ATOM 1649 C CA . THR A 1 193 ? -21.078 -12.434 44.850 1.00 84.94 193 THR A CA 1
ATOM 1650 C C . THR A 1 193 ? -21.388 -11.561 46.061 1.00 84.94 193 THR A C 1
ATOM 1652 O O . THR A 1 193 ? -21.913 -12.064 47.048 1.00 84.94 193 THR A O 1
ATOM 1655 N N . ILE A 1 194 ? -21.176 -10.242 45.975 1.00 88.94 194 ILE A N 1
ATOM 1656 C CA . ILE A 1 194 ? -21.504 -9.310 47.069 1.00 88.94 194 ILE A CA 1
ATOM 1657 C C . ILE A 1 194 ? -23.017 -9.287 47.349 1.00 88.94 194 ILE A C 1
ATOM 1659 O O . ILE A 1 194 ? -23.440 -9.160 48.499 1.00 88.94 194 ILE A O 1
ATOM 1663 N N . SER A 1 195 ? -23.858 -9.374 46.314 1.00 89.50 195 SER A N 1
ATOM 1664 C CA . SER A 1 195 ? -25.319 -9.399 46.469 1.00 89.50 195 SER A CA 1
ATOM 1665 C C . SER A 1 195 ? -25.791 -10.692 47.135 1.00 89.50 195 SER A C 1
ATOM 1667 O O . SER A 1 195 ? -26.614 -10.651 48.053 1.00 89.50 195 SER A O 1
ATOM 1669 N N . ILE A 1 196 ? -25.235 -11.833 46.719 1.00 88.56 196 ILE A N 1
ATOM 1670 C CA . ILE A 1 196 ? -25.497 -13.146 47.315 1.00 88.56 196 ILE A CA 1
ATOM 1671 C C . ILE A 1 196 ? -25.048 -13.151 48.775 1.00 88.56 196 ILE A C 1
ATOM 1673 O O . ILE A 1 196 ? -25.850 -13.488 49.641 1.00 88.56 196 ILE A O 1
ATOM 1677 N N . GLU A 1 197 ? -23.829 -12.698 49.072 1.00 87.19 197 GLU A N 1
ATOM 1678 C CA . GLU A 1 197 ? -23.318 -12.601 50.442 1.00 87.19 197 GLU A CA 1
ATOM 1679 C C . GLU A 1 197 ? -24.240 -11.759 51.328 1.00 87.19 197 GLU A C 1
ATOM 1681 O O . GLU A 1 197 ? -24.596 -12.204 52.414 1.00 87.19 197 GLU A O 1
ATOM 1686 N N . LYS A 1 198 ? -24.719 -10.600 50.854 1.00 89.31 198 LYS A N 1
ATOM 1687 C CA . LYS A 1 198 ? -25.686 -9.768 51.596 1.00 89.31 198 LYS A CA 1
ATOM 1688 C C . LYS A 1 198 ? -27.008 -10.483 51.877 1.00 89.31 198 LYS A C 1
ATOM 1690 O O . LYS A 1 198 ? -27.562 -10.344 52.965 1.00 89.31 198 LYS A O 1
ATOM 1695 N N . LYS A 1 199 ? -27.539 -11.230 50.905 1.00 92.19 199 LYS A N 1
ATOM 1696 C CA . LYS A 1 199 ? -28.774 -12.009 51.095 1.00 92.19 199 LYS A CA 1
ATOM 1697 C C . LYS A 1 199 ? -28.554 -13.145 52.093 1.00 92.19 199 LYS A C 1
ATOM 1699 O O . LYS A 1 199 ? -29.389 -13.363 52.969 1.00 92.19 199 LYS A O 1
ATOM 1704 N N . VAL A 1 200 ? -27.417 -13.834 51.995 1.00 90.31 200 VAL A N 1
ATOM 1705 C CA . VAL A 1 200 ? -27.038 -14.919 52.906 1.00 90.31 200 VAL A CA 1
ATOM 1706 C C . VAL A 1 200 ? -26.845 -14.387 54.327 1.00 90.31 200 VAL A C 1
ATOM 1708 O O . VAL A 1 200 ? -27.422 -14.948 55.258 1.00 90.31 200 VAL A O 1
ATOM 1711 N N . THR A 1 201 ? -26.129 -13.277 54.523 1.00 90.81 201 THR A N 1
ATOM 1712 C CA . THR A 1 201 ? -25.952 -12.674 55.854 1.00 90.81 201 THR A CA 1
ATOM 1713 C C . THR A 1 201 ? -27.279 -12.224 56.452 1.00 90.81 201 THR A C 1
ATOM 1715 O O . THR A 1 201 ? -27.559 -12.556 57.603 1.00 90.81 201 THR A O 1
ATOM 1718 N N . GLN A 1 202 ? -28.147 -11.580 55.667 1.00 87.00 202 GLN A N 1
ATOM 1719 C CA . GLN A 1 202 ? -29.491 -11.209 56.112 1.00 87.00 202 GLN A CA 1
ATOM 1720 C C . GLN A 1 202 ? -30.315 -12.441 56.523 1.00 87.00 202 GLN A C 1
ATOM 1722 O O . GLN A 1 202 ? -30.985 -12.422 57.557 1.00 87.00 202 GLN A O 1
ATOM 1727 N N . SER A 1 203 ? -30.251 -13.531 55.751 1.00 84.31 203 SER A N 1
ATOM 1728 C CA . SER A 1 203 ? -30.956 -14.776 56.083 1.00 84.31 203 SER A CA 1
ATOM 1729 C C . SER A 1 203 ? -30.446 -15.406 57.388 1.00 84.31 203 SER A C 1
ATOM 1731 O O . SER A 1 203 ? -31.246 -15.823 58.227 1.00 84.31 203 SER A O 1
ATOM 1733 N N . LEU A 1 204 ? -29.128 -15.388 57.620 1.00 86.69 204 LEU A N 1
ATOM 1734 C CA . LEU A 1 204 ? -28.506 -15.860 58.859 1.00 86.69 204 LEU A CA 1
ATOM 1735 C C . LEU A 1 204 ? -28.904 -14.998 60.064 1.00 86.69 204 LEU A C 1
ATOM 1737 O O . LEU A 1 204 ? -29.181 -15.530 61.140 1.00 86.69 204 LEU A O 1
ATOM 1741 N N . GLU A 1 205 ? -28.965 -13.677 59.903 1.00 84.19 205 GLU A N 1
ATOM 1742 C CA . GLU A 1 205 ? -29.409 -12.751 60.949 1.00 84.19 205 GLU A CA 1
ATOM 1743 C C . GLU A 1 205 ? -30.886 -12.955 61.309 1.00 84.19 205 GLU A C 1
ATOM 1745 O O . GLU A 1 205 ? -31.219 -13.058 62.492 1.00 84.19 205 GLU A O 1
ATOM 1750 N N . LEU A 1 206 ? -31.767 -13.106 60.314 1.00 86.12 206 LEU A N 1
ATOM 1751 C CA . LEU A 1 206 ? -33.173 -13.459 60.535 1.00 86.12 206 LEU A CA 1
ATOM 1752 C C . LEU A 1 206 ? -33.314 -14.833 61.209 1.00 86.12 206 LEU A C 1
ATOM 1754 O O . LEU A 1 206 ? -34.143 -14.993 62.108 1.00 86.12 206 LEU A O 1
ATOM 1758 N N . GLY A 1 207 ? -32.467 -15.803 60.854 1.00 85.75 207 GLY A N 1
ATOM 1759 C CA . GLY A 1 207 ? -32.357 -17.092 61.544 1.00 85.75 207 GLY A CA 1
ATOM 1760 C C . GLY A 1 207 ? -31.973 -16.944 63.024 1.00 85.75 207 GLY A C 1
ATOM 1761 O O . GLY A 1 207 ? -32.595 -17.537 63.907 1.00 85.75 207 GLY A O 1
ATOM 1762 N N . ARG A 1 208 ? -31.002 -16.079 63.340 1.00 85.25 208 ARG A N 1
ATOM 1763 C CA . ARG A 1 208 ? -30.604 -15.785 64.730 1.00 85.25 208 ARG A CA 1
ATOM 1764 C C . ARG A 1 208 ? -31.712 -15.072 65.512 1.00 85.25 208 ARG A C 1
ATOM 1766 O O . ARG A 1 208 ? -31.963 -15.420 66.667 1.00 85.25 208 ARG A O 1
ATOM 1773 N N . LEU A 1 209 ? -32.379 -14.090 64.903 1.00 85.19 209 LEU A N 1
ATOM 1774 C CA . LEU A 1 209 ? -33.480 -13.346 65.524 1.00 85.19 209 LEU A CA 1
ATOM 1775 C C . LEU A 1 209 ? -34.702 -14.234 65.766 1.00 85.19 209 LEU A C 1
ATOM 1777 O O . LEU A 1 209 ? -35.285 -14.179 66.847 1.00 85.19 209 LEU A O 1
ATOM 1781 N N . SER A 1 210 ? -35.073 -15.069 64.795 1.00 82.00 210 SER A N 1
ATOM 1782 C CA . SER A 1 210 ? -36.172 -16.027 64.946 1.00 82.00 210 SER A CA 1
ATOM 1783 C C . SER A 1 210 ? -35.874 -17.048 66.043 1.00 82.00 210 SER A C 1
ATOM 1785 O O . SER A 1 210 ? -36.722 -17.251 66.905 1.00 82.00 210 SER A O 1
ATOM 1787 N N . SER A 1 211 ? -34.651 -17.589 66.123 1.00 84.88 211 SER A N 1
ATOM 1788 C CA . SER A 1 211 ? -34.244 -18.474 67.226 1.00 84.88 211 SER A CA 1
ATOM 1789 C C . SER A 1 211 ? -34.351 -17.792 68.597 1.00 84.88 211 SER A C 1
ATOM 1791 O O . SER A 1 211 ? -34.885 -18.380 69.538 1.00 84.88 211 SER A O 1
ATOM 1793 N N . LYS A 1 212 ? -33.917 -16.527 68.721 1.00 87.00 212 LYS A N 1
ATOM 1794 C CA . LYS A 1 212 ? -34.108 -15.739 69.954 1.00 87.00 212 LYS A CA 1
ATOM 1795 C C . LYS A 1 212 ? -35.590 -15.541 70.288 1.00 87.00 212 LYS A C 1
ATOM 1797 O O . LYS A 1 212 ? -35.973 -15.739 71.436 1.00 87.00 212 LYS A O 1
ATOM 1802 N N . LYS A 1 213 ? -36.427 -15.196 69.303 1.00 84.94 213 LYS A N 1
ATOM 1803 C CA . LYS A 1 213 ? -37.881 -15.056 69.495 1.00 84.94 213 LYS A CA 1
ATOM 1804 C C . LYS A 1 213 ? -38.516 -16.364 69.957 1.00 84.94 213 LYS A C 1
ATOM 1806 O O . LYS A 1 213 ? -39.269 -16.340 70.919 1.00 84.94 213 LYS A O 1
ATOM 1811 N N . ILE A 1 214 ? -38.172 -17.490 69.333 1.00 83.00 214 ILE A N 1
ATOM 1812 C CA . ILE A 1 214 ? -38.663 -18.820 69.721 1.00 83.00 214 ILE A CA 1
ATOM 1813 C C . ILE A 1 214 ? -38.278 -19.126 71.170 1.00 83.00 214 ILE A C 1
ATOM 1815 O O . ILE A 1 214 ? -39.135 -19.535 71.944 1.00 83.00 214 ILE A O 1
ATOM 1819 N N . LYS A 1 215 ? -37.027 -18.864 71.574 1.00 83.50 215 LYS A N 1
ATOM 1820 C CA . LYS A 1 215 ? -36.592 -19.034 72.972 1.00 83.50 215 LYS A CA 1
ATOM 1821 C C . LYS A 1 215 ? -37.385 -18.153 73.940 1.00 83.50 215 LYS A C 1
ATOM 1823 O O . LYS A 1 215 ? -37.803 -18.643 74.984 1.00 83.50 215 LYS A O 1
ATOM 1828 N N . ASN A 1 216 ? -37.622 -16.888 73.591 1.00 85.19 216 ASN A N 1
ATOM 1829 C CA . ASN A 1 216 ? -38.401 -15.969 74.423 1.00 85.19 216 ASN A CA 1
ATOM 1830 C C . ASN A 1 216 ? -39.871 -16.393 74.527 1.00 85.19 216 ASN A C 1
ATOM 1832 O O . ASN A 1 216 ? -40.420 -16.367 75.620 1.00 85.19 216 ASN A O 1
ATOM 1836 N N . ILE A 1 217 ? -40.493 -16.820 73.425 1.00 82.62 217 ILE A N 1
ATOM 1837 C CA . ILE A 1 217 ? -41.861 -17.361 73.423 1.00 82.62 217 ILE A CA 1
ATOM 1838 C C . ILE A 1 217 ? -41.924 -18.619 74.284 1.00 82.62 217 ILE A C 1
ATOM 1840 O O . ILE A 1 217 ? -42.817 -18.755 75.108 1.00 82.62 217 ILE A O 1
ATOM 1844 N N . TYR A 1 218 ? -40.952 -19.521 74.146 1.00 84.31 218 TYR A N 1
ATOM 1845 C CA . TYR A 1 218 ? -40.886 -20.730 74.959 1.00 84.31 218 TYR A CA 1
ATOM 1846 C C . TYR A 1 218 ? -40.746 -20.404 76.452 1.00 84.31 218 TYR A C 1
ATOM 1848 O O . TYR A 1 218 ? -41.398 -21.020 77.290 1.00 84.31 218 TYR A O 1
ATOM 1856 N N . TRP A 1 219 ? -39.931 -19.403 76.791 1.00 85.19 219 TRP A N 1
ATOM 1857 C CA . TRP A 1 219 ? -39.790 -18.909 78.159 1.00 85.19 219 TRP A CA 1
ATOM 1858 C C . TRP A 1 219 ? -41.074 -18.253 78.686 1.00 85.19 219 TRP A C 1
ATOM 1860 O O . TRP A 1 219 ? -41.483 -18.555 79.803 1.00 85.19 219 TRP A O 1
ATOM 1870 N N . LEU A 1 220 ? -41.752 -17.429 77.881 1.00 82.56 220 LEU A N 1
ATOM 1871 C CA . LEU A 1 220 ? -43.046 -16.837 78.233 1.00 82.56 220 LEU A CA 1
ATOM 1872 C C . LEU A 1 220 ? -44.120 -17.908 78.434 1.00 82.56 220 LEU A C 1
ATOM 1874 O O . LEU A 1 220 ? -44.800 -17.878 79.448 1.00 82.56 220 LEU A O 1
ATOM 1878 N N . ASN A 1 221 ? -44.216 -18.900 77.547 1.00 79.38 221 ASN A N 1
ATOM 1879 C CA . ASN A 1 221 ? -45.123 -20.039 77.716 1.00 79.38 221 ASN A CA 1
ATOM 1880 C C . ASN A 1 221 ? -44.805 -20.823 78.994 1.00 79.38 221 ASN A C 1
ATOM 1882 O O . ASN A 1 221 ? -45.713 -21.276 79.688 1.00 79.38 221 ASN A O 1
ATOM 1886 N N . LYS A 1 222 ? -43.520 -20.965 79.343 1.00 82.44 222 LYS A N 1
ATOM 1887 C CA . LYS A 1 222 ? -43.096 -21.584 80.604 1.00 82.44 222 LYS A CA 1
ATOM 1888 C C . LYS A 1 222 ? -43.516 -20.759 81.827 1.00 82.44 222 LYS A C 1
ATOM 1890 O O . LYS A 1 222 ? -43.914 -21.335 82.832 1.00 82.44 222 LYS A O 1
ATOM 1895 N N . LEU A 1 223 ? -43.453 -19.430 81.757 1.00 76.94 223 LEU A N 1
ATOM 1896 C CA . LEU A 1 223 ? -43.950 -18.560 82.825 1.00 76.94 223 LEU A CA 1
ATOM 1897 C C . LEU A 1 223 ? -45.475 -18.564 82.911 1.00 76.94 223 LEU A C 1
ATOM 1899 O O . LEU A 1 223 ? -46.012 -18.653 84.002 1.00 76.94 223 LEU A O 1
ATOM 1903 N N . GLN A 1 224 ? -46.171 -18.508 81.780 1.00 75.56 224 GLN A N 1
ATOM 1904 C CA . GLN A 1 224 ? -47.629 -18.509 81.732 1.00 75.56 224 GLN A CA 1
ATOM 1905 C C . GLN A 1 224 ? -48.200 -19.838 82.232 1.00 75.56 224 GLN A C 1
ATOM 1907 O O . GLN A 1 224 ? -49.147 -19.843 83.007 1.00 75.56 224 GLN A O 1
ATOM 1912 N N . SER A 1 225 ? -47.579 -20.964 81.867 1.00 69.94 225 SER A N 1
ATOM 1913 C CA . SER A 1 225 ? -47.920 -22.263 82.458 1.00 69.94 225 SER A CA 1
ATOM 1914 C C . SER A 1 225 ? -47.637 -22.306 83.960 1.00 69.94 225 SER A C 1
ATOM 1916 O O . SER A 1 225 ? -48.444 -22.872 84.679 1.00 69.94 225 SER A O 1
ATOM 1918 N N . ALA A 1 226 ? -46.564 -21.673 84.452 1.00 64.50 226 ALA A N 1
ATOM 1919 C CA . ALA A 1 226 ? -46.287 -21.565 85.888 1.00 64.50 226 ALA A CA 1
ATOM 1920 C C . ALA A 1 226 ? -47.254 -20.627 86.646 1.00 64.50 226 ALA A C 1
ATOM 1922 O O . ALA A 1 226 ? -47.553 -20.889 87.805 1.00 64.50 226 ALA A O 1
ATOM 1923 N N . ILE A 1 227 ? -47.748 -19.557 86.012 1.00 62.00 227 ILE A N 1
ATOM 1924 C CA . ILE A 1 227 ? -48.736 -18.619 86.580 1.00 62.00 227 ILE A CA 1
ATOM 1925 C C . ILE A 1 227 ? -50.133 -19.256 86.612 1.00 62.00 227 ILE A C 1
ATOM 1927 O O . ILE A 1 227 ? -50.837 -19.141 87.610 1.00 62.00 227 ILE A O 1
ATOM 1931 N N . ASN A 1 228 ? -50.497 -20.021 85.581 1.00 55.31 228 ASN A N 1
ATOM 1932 C CA . ASN A 1 228 ? -51.768 -20.750 85.511 1.00 55.31 228 ASN A CA 1
ATOM 1933 C C . ASN A 1 228 ? -51.860 -21.948 86.485 1.00 55.31 228 ASN A C 1
ATOM 1935 O O . ASN A 1 228 ? -52.840 -22.683 86.440 1.00 55.31 228 ASN A O 1
ATOM 1939 N N . TYR A 1 229 ? -50.882 -22.154 87.375 1.00 48.94 229 TYR A N 1
ATOM 1940 C CA . TYR A 1 229 ? -50.973 -23.131 88.471 1.00 48.94 229 TYR A CA 1
ATOM 1941 C C . TYR A 1 229 ? -51.682 -22.593 89.731 1.00 48.94 229 TYR A C 1
ATOM 1943 O O . TYR A 1 229 ? -51.682 -23.280 90.752 1.00 48.94 229 TYR A O 1
ATOM 1951 N N . GLY A 1 230 ? -52.281 -21.394 89.687 1.00 50.06 230 GLY A N 1
ATOM 1952 C CA . GLY A 1 230 ? -52.903 -20.770 90.863 1.00 50.06 230 GLY A CA 1
ATOM 1953 C C . GLY A 1 230 ? -54.305 -20.175 90.702 1.00 50.06 230 GLY A C 1
ATOM 1954 O O . GLY A 1 230 ? -54.855 -19.745 91.709 1.00 50.06 230 GLY A O 1
ATOM 1955 N N . GLU A 1 231 ? -54.898 -20.142 89.507 1.00 45.56 231 GLU A N 1
ATOM 1956 C CA . GLU A 1 231 ? -56.227 -19.542 89.310 1.00 45.56 231 GLU A CA 1
ATOM 1957 C C . GLU A 1 231 ? -57.141 -20.475 88.511 1.00 45.56 231 GLU A C 1
ATOM 1959 O O . GLU A 1 231 ? -57.102 -20.523 87.280 1.00 45.56 231 GLU A O 1
ATOM 1964 N N . ASP A 1 232 ? -57.988 -21.198 89.245 1.00 48.41 232 ASP A N 1
ATOM 1965 C CA . ASP A 1 232 ? -59.308 -21.564 88.747 1.00 48.41 232 ASP A CA 1
ATOM 1966 C C . ASP A 1 232 ? -60.132 -20.274 88.562 1.00 48.41 232 ASP A C 1
ATOM 1968 O O . ASP A 1 232 ? -60.188 -19.413 89.441 1.00 48.41 232 ASP A O 1
ATOM 1972 N N . ASP A 1 233 ? -60.768 -20.174 87.395 1.00 48.94 233 ASP A N 1
ATOM 1973 C CA . ASP A 1 233 ? -61.841 -19.245 87.032 1.00 48.94 233 ASP A CA 1
ATOM 1974 C C . ASP A 1 233 ? -61.570 -17.729 87.106 1.00 48.94 233 ASP A C 1
ATOM 1976 O O . ASP A 1 233 ? -62.139 -17.003 87.917 1.00 48.94 233 ASP A O 1
ATOM 1980 N N . SER A 1 234 ? -60.886 -17.183 86.092 1.00 48.72 234 SER A N 1
ATOM 1981 C CA . SER A 1 234 ? -61.418 -15.990 85.406 1.00 48.72 234 SER A CA 1
ATOM 1982 C C . SER A 1 234 ? -60.842 -15.804 83.995 1.00 48.72 234 SER A C 1
ATOM 1984 O O . SER A 1 234 ? -59.638 -15.815 83.754 1.00 48.72 234 SER A O 1
ATOM 1986 N N . LYS A 1 235 ? -61.737 -15.625 83.016 1.00 54.44 235 LYS A N 1
ATOM 1987 C CA . LYS A 1 235 ? -61.397 -15.231 81.641 1.00 54.44 235 LYS A CA 1
ATOM 1988 C C . LYS A 1 235 ? -60.845 -13.804 81.643 1.00 54.44 235 LYS A C 1
ATOM 1990 O O . LYS A 1 235 ? -61.618 -12.849 81.621 1.00 54.44 235 LYS A O 1
ATOM 1995 N N . VAL A 1 236 ? -59.525 -13.660 81.623 1.00 52.81 236 VAL A N 1
ATOM 1996 C CA . VAL A 1 236 ? -58.862 -12.374 81.378 1.00 52.81 236 VAL A CA 1
ATOM 1997 C C . VAL A 1 236 ? -58.623 -12.213 79.874 1.00 52.81 236 VAL A C 1
ATOM 1999 O O . VAL A 1 236 ? -57.941 -13.022 79.246 1.00 52.81 236 VAL A O 1
ATOM 2002 N N . GLU A 1 237 ? -59.202 -11.168 79.280 1.00 52.91 237 GLU A N 1
ATOM 2003 C CA . GLU A 1 237 ? -58.940 -10.767 77.895 1.00 52.91 237 GLU A CA 1
ATOM 2004 C C . GLU A 1 237 ? -57.491 -10.281 77.747 1.00 52.91 237 GLU A C 1
ATOM 2006 O O . GLU A 1 237 ? -57.117 -9.202 78.212 1.00 52.91 237 GLU A O 1
ATOM 2011 N N . ILE A 1 238 ? -56.663 -11.076 77.071 1.00 52.72 238 ILE A N 1
ATOM 2012 C CA . ILE A 1 238 ? -55.281 -10.717 76.752 1.00 52.72 238 ILE A CA 1
ATOM 2013 C C . ILE A 1 238 ? -55.304 -9.775 75.542 1.00 52.72 238 ILE A C 1
ATOM 2015 O O . ILE A 1 238 ? -55.520 -10.206 74.411 1.00 52.72 238 ILE A O 1
ATOM 2019 N N . LYS A 1 239 ? -55.085 -8.475 75.770 1.00 54.41 239 LYS A N 1
ATOM 2020 C CA . LYS A 1 239 ? -54.777 -7.516 74.695 1.00 54.41 239 LYS A CA 1
ATOM 2021 C C . LYS A 1 239 ? -53.322 -7.684 74.262 1.00 54.41 239 LYS A C 1
ATOM 2023 O O . LYS A 1 239 ? -52.456 -7.894 75.105 1.00 54.41 239 LYS A O 1
ATOM 2028 N N . ASP A 1 240 ? -53.046 -7.542 72.968 1.00 50.88 240 ASP A N 1
ATOM 2029 C CA . ASP A 1 240 ? -51.691 -7.600 72.412 1.00 50.88 240 ASP A CA 1
ATOM 2030 C C . ASP A 1 240 ? -50.800 -6.501 73.011 1.00 50.88 240 ASP A C 1
ATOM 2032 O O . ASP A 1 240 ? -50.920 -5.315 72.687 1.00 50.88 240 ASP A O 1
ATOM 2036 N N . ILE A 1 241 ? -49.882 -6.888 73.897 1.00 60.38 241 ILE A N 1
ATOM 2037 C CA . ILE A 1 241 ? -48.940 -5.958 74.515 1.00 60.38 241 ILE A CA 1
ATOM 2038 C C . ILE A 1 241 ? -47.703 -5.823 73.622 1.00 60.38 241 ILE A C 1
ATOM 2040 O O . ILE A 1 241 ? -46.974 -6.782 73.361 1.00 60.38 241 ILE A O 1
ATOM 2044 N N . ASN A 1 242 ? -47.436 -4.601 73.163 1.00 57.12 242 ASN A N 1
ATOM 2045 C CA . ASN A 1 242 ? -46.265 -4.287 72.352 1.00 57.12 242 ASN A CA 1
ATOM 2046 C C . ASN A 1 242 ? -44.997 -4.244 73.229 1.00 57.12 242 ASN A C 1
ATOM 2048 O O . ASN A 1 242 ? -44.658 -3.216 73.814 1.00 57.12 242 ASN A O 1
ATOM 2052 N N . VAL A 1 243 ? -44.302 -5.381 73.306 1.00 61.41 243 VAL A N 1
ATOM 2053 C CA . VAL A 1 243 ? -43.102 -5.631 74.128 1.00 61.41 243 VAL A CA 1
ATOM 2054 C C . VAL A 1 243 ? -42.042 -4.507 74.085 1.00 61.41 243 VAL A C 1
ATOM 2056 O O . VAL A 1 243 ? -41.569 -4.130 75.156 1.00 61.41 243 VAL A O 1
ATOM 2059 N N . PRO A 1 244 ? -41.669 -3.915 72.928 1.00 60.59 244 PRO A N 1
ATOM 2060 C CA . PRO A 1 244 ? -40.720 -2.798 72.907 1.00 60.59 244 PRO A CA 1
ATOM 2061 C C . PRO A 1 244 ? -41.199 -1.537 73.637 1.00 60.59 244 PRO A C 1
ATOM 2063 O O . PRO A 1 244 ? -40.378 -0.884 74.274 1.00 60.59 244 PRO A O 1
ATOM 2066 N N . LYS A 1 245 ? -42.501 -1.209 73.594 1.00 63.34 245 LYS A N 1
ATOM 2067 C CA . LYS A 1 245 ? -43.053 -0.067 74.350 1.00 63.34 245 LYS A CA 1
ATOM 2068 C C . LYS A 1 245 ? -43.014 -0.326 75.854 1.00 63.34 245 LYS A C 1
ATOM 2070 O O . LYS A 1 245 ? -42.609 0.542 76.621 1.00 63.34 245 LYS A O 1
ATOM 2075 N N . LEU A 1 246 ? -43.357 -1.547 76.254 1.00 69.94 246 LEU A N 1
ATOM 2076 C CA . LEU A 1 246 ? -43.345 -1.939 77.658 1.00 69.94 246 LEU A CA 1
ATOM 2077 C C . LEU A 1 246 ? -41.913 -1.962 78.226 1.00 6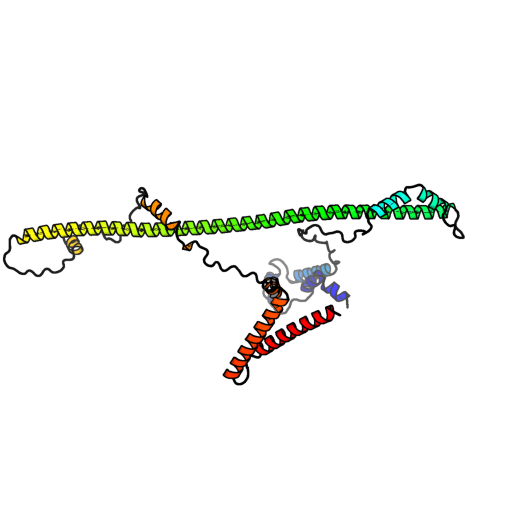9.94 246 LEU A C 1
ATOM 2079 O O . LEU A 1 246 ? -41.677 -1.521 79.344 1.00 69.94 246 LEU A O 1
ATOM 2083 N N . ALA A 1 247 ? -40.928 -2.385 77.429 1.00 63.56 247 ALA A N 1
ATOM 2084 C CA . ALA A 1 247 ? -39.517 -2.339 77.811 1.00 63.56 247 ALA A CA 1
ATOM 2085 C C . ALA A 1 247 ? -38.980 -0.901 77.965 1.00 63.56 247 ALA A C 1
ATOM 2087 O O . ALA A 1 247 ? -38.197 -0.649 78.880 1.00 63.56 247 ALA A O 1
ATOM 2088 N N . THR A 1 248 ? -39.423 0.046 77.124 1.00 70.50 248 THR A N 1
ATOM 2089 C CA . THR A 1 248 ? -39.093 1.474 77.291 1.00 70.50 248 THR A CA 1
ATOM 2090 C C . THR A 1 248 ? -39.764 2.101 78.514 1.00 70.50 248 THR A C 1
ATOM 2092 O O . THR A 1 248 ? -39.125 2.887 79.206 1.00 70.50 248 THR A O 1
ATOM 2095 N N . GLU A 1 249 ? -41.014 1.737 78.818 1.00 72.50 249 GLU A N 1
ATOM 2096 C CA . GLU A 1 249 ? -41.742 2.223 80.004 1.00 72.50 249 GLU A CA 1
ATOM 2097 C C . GLU A 1 249 ? -41.141 1.691 81.314 1.00 72.50 249 GLU A C 1
ATOM 2099 O O . GLU A 1 249 ? -41.122 2.398 82.317 1.00 72.50 249 GLU A O 1
ATOM 2104 N N . LEU A 1 250 ? -40.570 0.483 81.289 1.00 75.00 250 LEU A N 1
ATOM 2105 C CA . LEU A 1 250 ? -39.840 -0.115 82.413 1.00 75.00 250 LEU A CA 1
ATOM 2106 C C . LEU A 1 250 ? -38.369 0.338 82.512 1.00 75.00 250 LEU A C 1
ATOM 2108 O O . LEU A 1 250 ? -37.643 -0.127 83.388 1.00 75.00 250 LEU A O 1
ATOM 2112 N N . GLY A 1 251 ? -37.912 1.239 81.634 1.00 57.94 251 GLY A N 1
ATOM 2113 C CA . GLY A 1 251 ? -36.577 1.842 81.711 1.00 57.94 251 GLY A CA 1
ATOM 2114 C C . GLY A 1 251 ? -35.426 0.974 81.188 1.00 57.94 251 GLY A C 1
ATOM 2115 O O . GLY A 1 251 ? -34.263 1.276 81.463 1.00 57.94 251 GLY A O 1
ATOM 2116 N N . HIS A 1 252 ? -35.703 -0.085 80.421 1.00 63.34 252 HIS A N 1
ATOM 2117 C CA . HIS A 1 252 ? -34.654 -0.877 79.775 1.00 63.34 252 HIS A CA 1
ATOM 2118 C C . HIS A 1 252 ? -34.213 -0.237 78.444 1.00 63.34 252 HIS A C 1
ATOM 2120 O O . HIS A 1 252 ? -35.062 0.142 77.634 1.00 63.34 252 HIS A O 1
ATOM 2126 N N . PRO A 1 253 ? -32.898 -0.134 78.159 1.00 53.25 253 PRO A N 1
ATOM 2127 C CA . PRO A 1 253 ? -32.416 0.431 76.903 1.00 53.25 253 PRO A CA 1
ATOM 2128 C C . PRO A 1 253 ? -32.712 -0.531 75.744 1.00 53.25 253 PRO A C 1
ATOM 2130 O O . PRO A 1 253 ? -32.088 -1.584 75.614 1.00 53.25 253 PRO A O 1
ATOM 2133 N N . VAL A 1 254 ? -33.671 -0.172 74.891 1.00 58.00 254 VAL A N 1
ATOM 2134 C CA . VAL A 1 254 ? -33.963 -0.884 73.640 1.00 58.00 254 VAL A CA 1
ATOM 2135 C C . VAL A 1 254 ? -33.259 -0.149 72.500 1.00 58.00 254 VAL A C 1
ATOM 2137 O O . VAL A 1 254 ? -33.574 1.002 72.213 1.00 58.00 254 VAL A O 1
ATOM 2140 N N . GLU A 1 255 ? -32.280 -0.791 71.861 1.00 56.91 255 GLU A N 1
ATOM 2141 C CA . GLU A 1 255 ? -31.577 -0.206 70.713 1.00 56.91 255 GLU A CA 1
ATOM 2142 C C . GLU A 1 255 ? -32.431 -0.258 69.435 1.00 56.91 255 GLU A C 1
ATOM 2144 O O . GLU A 1 255 ? -32.988 -1.299 69.075 1.00 56.91 255 GLU A O 1
ATOM 2149 N N . ASP A 1 256 ? -32.498 0.867 68.714 1.00 53.09 256 ASP A N 1
ATOM 2150 C CA . ASP A 1 256 ? -33.223 0.976 67.448 1.00 53.09 256 ASP A CA 1
ATOM 2151 C C . ASP A 1 256 ? -32.611 0.077 66.354 1.00 53.09 256 ASP A C 1
ATOM 2153 O O . ASP A 1 256 ? -31.434 0.237 66.002 1.00 53.09 256 ASP A O 1
ATOM 2157 N N . PRO A 1 257 ? -33.408 -0.770 65.673 1.00 56.19 257 PRO A N 1
ATOM 2158 C CA . PRO A 1 257 ? -32.913 -1.686 64.640 1.00 56.19 257 PRO A CA 1
ATOM 2159 C C . PRO A 1 257 ? -32.352 -0.970 63.398 1.00 56.19 257 PRO A C 1
ATOM 2161 O O . PRO A 1 257 ? -31.702 -1.589 62.560 1.00 56.19 257 PRO A O 1
ATOM 2164 N N . LYS A 1 258 ? -32.568 0.346 63.264 1.00 52.97 258 LYS A N 1
ATOM 2165 C CA . LYS A 1 258 ? -32.095 1.152 62.127 1.00 52.97 258 LYS A CA 1
ATOM 2166 C C . LYS A 1 258 ? -30.610 1.543 62.209 1.00 52.97 258 LYS A C 1
ATOM 2168 O O . LYS A 1 258 ? -30.095 2.097 61.240 1.00 52.97 258 LYS A O 1
ATOM 2173 N N . LYS A 1 259 ? -29.914 1.285 63.328 1.00 47.53 259 LYS A N 1
ATOM 2174 C CA . LYS A 1 259 ? -28.513 1.714 63.539 1.00 47.53 259 LYS A CA 1
ATOM 2175 C C . LYS A 1 259 ? -27.460 0.602 63.451 1.00 47.53 259 LYS A C 1
ATOM 2177 O O . LYS A 1 259 ? -26.272 0.908 63.534 1.00 47.53 259 LYS A O 1
ATOM 2182 N N . MET A 1 260 ? -27.835 -0.656 63.218 1.00 45.50 260 MET A N 1
ATOM 2183 C CA . MET A 1 260 ? -26.847 -1.731 63.068 1.00 45.50 260 MET A CA 1
ATOM 2184 C C . MET A 1 260 ? -26.139 -1.658 61.706 1.00 45.50 260 MET A C 1
ATOM 2186 O O . MET A 1 260 ? -26.674 -2.061 60.678 1.00 45.50 260 MET A O 1
ATOM 2190 N N . ARG A 1 261 ? -24.902 -1.146 61.691 1.00 45.44 261 ARG A N 1
ATOM 2191 C CA . ARG A 1 261 ? -23.934 -1.399 60.614 1.00 45.44 261 ARG A CA 1
ATOM 2192 C C . ARG A 1 261 ? -22.976 -2.481 61.097 1.00 45.44 261 ARG A C 1
ATOM 2194 O O . ARG A 1 261 ? -22.155 -2.215 61.972 1.00 45.44 261 ARG A O 1
ATOM 2201 N N . HIS A 1 262 ? -23.074 -3.690 60.550 1.00 50.62 262 HIS A N 1
ATOM 2202 C CA . HIS A 1 262 ? -22.182 -4.783 60.933 1.00 50.62 262 HIS A CA 1
ATOM 2203 C C . HIS A 1 262 ? -20.955 -4.887 60.023 1.00 50.62 262 HIS A C 1
ATOM 2205 O O . HIS A 1 262 ? -21.029 -4.740 58.804 1.00 50.62 262 HIS A O 1
ATOM 2211 N N . LYS A 1 263 ? -19.810 -5.113 60.674 1.00 47.84 263 LYS A N 1
ATOM 2212 C CA . LYS A 1 263 ? -18.490 -5.341 60.085 1.00 47.84 263 LYS A CA 1
ATOM 2213 C C . LYS A 1 263 ? -18.462 -6.773 59.537 1.00 47.84 263 LYS A C 1
ATOM 2215 O O . LYS A 1 263 ? -18.769 -7.706 60.276 1.00 47.84 263 LYS A O 1
ATOM 2220 N N . ILE A 1 264 ? -18.147 -6.926 58.253 1.00 47.03 264 ILE A N 1
ATOM 2221 C CA . ILE A 1 264 ? -18.042 -8.230 57.585 1.00 47.03 264 ILE A CA 1
ATOM 2222 C C . ILE A 1 264 ? -16.866 -8.982 58.222 1.00 47.03 264 ILE A C 1
ATOM 2224 O O . ILE A 1 264 ? -15.779 -8.420 58.348 1.00 47.03 264 ILE A O 1
ATOM 2228 N N . MET A 1 265 ? -17.114 -10.202 58.699 1.00 47.66 265 MET A N 1
ATOM 2229 C CA . MET A 1 265 ? -16.092 -11.079 59.273 1.00 47.66 265 MET A CA 1
ATOM 2230 C C . MET A 1 265 ? -15.608 -12.048 58.194 1.00 47.66 265 MET A C 1
ATOM 2232 O O . MET A 1 265 ? -16.406 -12.816 57.657 1.00 47.66 265 MET A O 1
ATOM 2236 N N . ASP A 1 266 ? -14.307 -12.015 57.919 1.00 43.97 266 ASP A N 1
ATOM 2237 C CA . ASP A 1 266 ? -13.623 -12.891 56.971 1.00 43.97 266 ASP A CA 1
ATOM 2238 C C . ASP A 1 266 ? -13.402 -14.277 57.604 1.00 43.97 266 ASP A C 1
ATOM 2240 O O . ASP A 1 266 ? -12.613 -14.431 58.536 1.00 43.97 266 ASP A O 1
ATOM 2244 N N . GLY A 1 267 ? -14.113 -15.300 57.124 1.00 44.47 267 GLY A N 1
ATOM 2245 C CA . GLY A 1 267 ? -13.971 -16.686 57.580 1.00 44.47 267 GLY A CA 1
ATOM 2246 C C . GLY A 1 267 ? -14.184 -17.688 56.443 1.00 44.47 267 GLY A C 1
ATOM 2247 O O . GLY A 1 267 ? -15.031 -17.468 55.582 1.00 44.47 267 GLY A O 1
ATOM 2248 N N . ASN A 1 268 ? -13.377 -18.757 56.439 1.00 54.16 268 ASN A N 1
ATOM 2249 C CA . ASN A 1 268 ? -13.113 -19.665 55.312 1.00 54.16 268 ASN A CA 1
ATOM 2250 C C . ASN A 1 268 ? -14.339 -20.148 54.510 1.00 54.16 268 ASN A C 1
ATOM 2252 O O . ASN A 1 268 ? -15.356 -20.593 55.036 1.00 54.16 268 ASN A O 1
ATOM 2256 N N . LEU A 1 269 ? -14.156 -20.101 53.189 1.00 62.44 269 LEU A N 1
ATOM 2257 C CA . LEU A 1 269 ? -15.159 -19.937 52.140 1.00 62.44 269 LEU A CA 1
ATOM 2258 C C . LEU A 1 269 ? -15.453 -21.238 51.368 1.00 62.44 269 LEU A C 1
ATOM 2260 O O . LEU A 1 269 ? -15.477 -21.238 50.142 1.00 62.44 269 LEU A O 1
ATOM 2264 N N . LEU A 1 270 ? -15.729 -22.339 52.072 1.00 56.03 270 LEU A N 1
ATOM 2265 C CA . LEU A 1 270 ? -16.088 -23.623 51.440 1.00 56.03 270 LEU A CA 1
ATOM 2266 C C . LEU A 1 270 ? -17.268 -23.473 50.454 1.00 56.03 270 LEU A C 1
ATOM 2268 O O . LEU A 1 270 ? -17.261 -24.011 49.352 1.00 56.03 270 LEU A O 1
ATOM 2272 N N . PHE A 1 271 ? -18.262 -22.661 50.822 1.00 52.84 271 PHE A N 1
ATOM 2273 C CA . PHE A 1 271 ? -19.426 -22.385 49.979 1.00 52.84 271 PHE A CA 1
ATOM 2274 C C . PHE A 1 271 ? -19.120 -21.482 48.775 1.00 52.84 271 PHE A C 1
ATOM 2276 O O . PHE A 1 271 ? -19.843 -21.544 47.785 1.00 52.84 271 PHE A O 1
ATOM 2283 N N . ARG A 1 272 ? -18.052 -20.671 48.817 1.00 61.44 272 ARG A N 1
ATOM 2284 C CA . ARG A 1 272 ? -17.625 -19.841 47.675 1.00 61.44 272 ARG A CA 1
ATOM 2285 C C . ARG A 1 272 ? -17.051 -20.696 46.559 1.00 61.44 272 ARG A C 1
ATOM 2287 O O . ARG A 1 272 ? -17.273 -20.383 45.395 1.00 61.44 272 ARG A O 1
ATOM 2294 N N . ASP A 1 273 ? -16.305 -21.734 46.915 1.00 59.91 273 ASP A N 1
ATOM 2295 C CA . ASP A 1 273 ? -15.630 -22.576 45.933 1.00 59.91 273 ASP A CA 1
ATOM 2296 C C . ASP A 1 273 ? -16.645 -23.505 45.240 1.00 59.91 273 ASP A C 1
ATOM 2298 O O . ASP A 1 273 ? -16.666 -23.564 44.015 1.00 59.91 273 ASP A O 1
ATOM 2302 N N . ILE A 1 274 ? -17.619 -24.047 45.984 1.00 65.88 274 ILE A N 1
ATOM 2303 C CA . ILE A 1 274 ? -18.752 -24.815 45.421 1.00 65.88 274 ILE A CA 1
ATOM 2304 C C . ILE A 1 274 ? -19.660 -23.940 44.525 1.00 65.88 274 ILE A C 1
ATOM 2306 O O . ILE A 1 274 ? -20.165 -24.388 43.492 1.00 65.88 274 ILE A O 1
ATOM 2310 N N . LEU A 1 275 ? -19.870 -22.665 44.881 1.00 57.12 275 LEU A N 1
ATOM 2311 C CA . LEU A 1 275 ? -20.624 -21.726 44.037 1.00 57.12 275 LEU A CA 1
ATOM 2312 C C . LEU A 1 275 ? -19.864 -21.354 42.758 1.00 57.12 275 LEU A C 1
ATOM 2314 O O . LEU 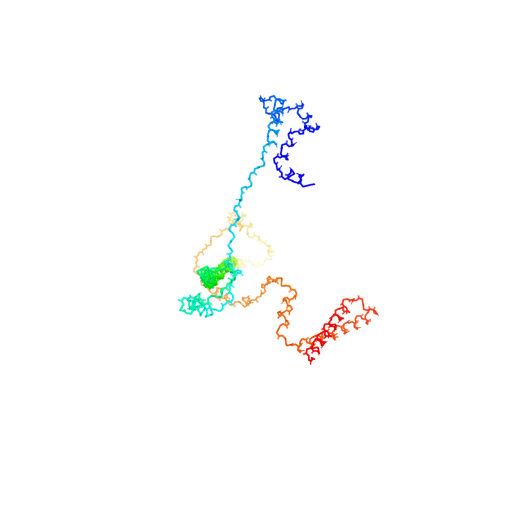A 1 275 ? -20.478 -21.229 41.707 1.00 57.12 275 LEU A O 1
ATOM 2318 N N . LYS A 1 276 ? -18.535 -21.212 42.808 1.00 62.16 276 LYS A N 1
ATOM 2319 C CA . LYS A 1 276 ? -17.732 -20.967 41.600 1.00 62.16 276 LYS A CA 1
ATOM 2320 C C . LYS A 1 276 ? -17.828 -22.120 40.601 1.00 62.16 276 LYS A C 1
ATOM 2322 O O . LYS A 1 276 ? -18.080 -21.856 39.431 1.00 62.16 276 LYS A O 1
ATOM 2327 N N . GLU A 1 277 ? -17.699 -23.362 41.068 1.00 66.19 277 GLU A N 1
ATOM 2328 C CA . GLU A 1 277 ? -17.764 -24.558 40.211 1.00 66.19 277 GLU A CA 1
ATOM 2329 C C . GLU A 1 277 ? -19.139 -24.740 39.544 1.00 66.19 277 GLU A C 1
ATOM 2331 O O . GLU A 1 277 ? -19.229 -25.249 38.430 1.00 66.19 277 GLU A O 1
ATOM 2336 N N . SER A 1 278 ? -20.221 -24.274 40.179 1.00 59.69 278 SER A N 1
ATOM 2337 C CA . SER A 1 278 ? -21.577 -24.372 39.616 1.00 59.69 278 SER A CA 1
ATOM 2338 C C . SER A 1 278 ? -21.925 -23.273 38.600 1.00 59.69 278 SER A C 1
ATOM 2340 O O . SER A 1 278 ? -22.779 -23.501 37.745 1.00 59.69 278 SER A O 1
ATOM 2342 N N . PHE A 1 279 ? -21.257 -22.113 38.627 1.00 55.56 279 PHE A N 1
ATOM 2343 C CA . PHE A 1 279 ? -21.453 -21.041 37.634 1.00 55.56 279 PHE A CA 1
ATOM 2344 C C . PHE A 1 279 ? -20.564 -21.168 36.390 1.00 55.56 279 PHE A C 1
ATOM 2346 O O . PHE A 1 279 ? -20.833 -20.512 35.386 1.00 55.56 279 PHE A O 1
ATOM 2353 N N . GLU A 1 280 ? -19.528 -22.006 36.429 1.00 64.75 280 GLU A N 1
ATOM 2354 C CA . GLU A 1 280 ? -18.655 -22.280 35.278 1.00 64.75 280 GLU A CA 1
ATOM 2355 C C . GLU A 1 280 ? -19.334 -23.165 34.211 1.00 64.75 280 GLU A C 1
ATOM 2357 O O . GLU A 1 280 ? -18.860 -23.256 33.083 1.00 64.75 280 GLU A O 1
ATOM 2362 N N . LEU A 1 281 ? -20.476 -23.782 34.548 1.00 52.00 281 LEU A N 1
ATOM 2363 C CA . LEU A 1 281 ? -21.172 -24.791 33.742 1.00 52.00 281 LEU A CA 1
ATOM 2364 C C . LEU A 1 281 ? -22.606 -24.364 33.367 1.00 52.00 281 LEU A C 1
ATOM 2366 O O . LEU A 1 281 ? -23.531 -25.176 33.360 1.00 52.00 281 LEU A O 1
ATOM 2370 N N . MET A 1 282 ? -22.815 -23.077 33.071 1.00 51.59 282 MET A N 1
ATOM 2371 C CA . MET A 1 282 ? -24.106 -22.570 32.590 1.00 51.59 282 MET A CA 1
ATOM 2372 C C . MET A 1 282 ? -24.174 -22.578 31.048 1.00 51.59 282 MET A C 1
ATOM 2374 O O . MET A 1 282 ? -23.324 -21.975 30.394 1.00 51.59 282 MET A O 1
ATOM 2378 N N . PRO A 1 283 ? -25.212 -23.183 30.436 1.00 52.19 283 PRO A N 1
ATOM 2379 C CA . PRO A 1 283 ? -25.378 -23.274 28.977 1.00 52.19 283 PRO A CA 1
ATOM 2380 C C . PRO A 1 283 ? -25.652 -21.926 28.279 1.00 52.19 283 PRO A C 1
ATOM 2382 O O . PRO A 1 283 ? -25.797 -21.877 27.059 1.00 52.19 283 PRO A O 1
ATOM 2385 N N . GLU A 1 284 ? -25.712 -20.828 29.032 1.00 47.50 284 GLU A N 1
ATOM 2386 C CA . GLU A 1 284 ? -25.865 -19.460 28.525 1.00 47.50 284 GLU A CA 1
ATOM 2387 C C . GLU A 1 284 ? -24.573 -18.900 27.890 1.00 47.50 284 GLU A C 1
ATOM 2389 O O . GLU A 1 284 ? -24.645 -17.924 27.147 1.00 47.50 284 GLU A O 1
ATOM 2394 N N . ASP A 1 285 ? -23.418 -19.553 28.096 1.00 51.28 285 ASP A N 1
ATOM 2395 C CA . ASP A 1 285 ? -22.137 -19.225 27.441 1.00 51.28 285 ASP A CA 1
ATOM 2396 C C . ASP A 1 285 ? -22.039 -19.767 25.986 1.00 51.28 285 ASP A C 1
ATOM 2398 O O . ASP A 1 285 ? -21.052 -19.523 25.287 1.00 51.28 285 ASP A O 1
ATOM 2402 N N . ALA A 1 286 ? -23.065 -20.465 25.476 1.00 50.94 286 ALA A N 1
ATOM 2403 C CA . ALA A 1 286 ? -23.161 -20.816 24.058 1.00 50.94 286 ALA A CA 1
ATOM 2404 C C . ALA A 1 286 ? -23.731 -19.636 23.247 1.00 50.94 286 ALA A C 1
ATOM 2406 O O . ALA A 1 286 ? -24.938 -19.396 23.250 1.00 50.94 286 ALA A O 1
ATOM 2407 N N . TYR A 1 287 ? -22.836 -18.916 22.557 1.00 52.62 287 TYR A N 1
ATOM 2408 C CA . TYR A 1 287 ? -23.065 -17.921 21.494 1.00 52.62 287 TYR A CA 1
ATOM 2409 C C . TYR A 1 287 ? -24.535 -17.538 21.230 1.00 52.62 287 TYR A C 1
ATOM 2411 O O . TYR A 1 287 ? -25.150 -18.001 20.267 1.00 52.62 287 TYR A O 1
ATOM 2419 N N . ARG A 1 288 ? -25.102 -16.632 22.035 1.00 50.56 288 ARG A N 1
ATOM 2420 C CA . ARG A 1 288 ? -26.355 -15.949 21.688 1.00 50.56 288 ARG A CA 1
ATOM 2421 C C . ARG A 1 288 ? -26.096 -14.481 21.361 1.00 50.56 288 ARG A C 1
ATOM 2423 O O . ARG A 1 288 ? -25.968 -13.647 22.246 1.00 50.56 288 ARG A O 1
ATOM 2430 N N . PHE A 1 289 ? -26.085 -14.227 20.050 1.00 49.91 289 PHE A N 1
ATOM 2431 C CA . PHE A 1 289 ? -26.365 -12.961 19.367 1.00 49.91 289 PHE A CA 1
ATOM 2432 C C . PHE A 1 289 ? -25.550 -11.736 19.812 1.00 49.91 289 PHE A C 1
ATOM 2434 O O . PHE A 1 289 ? -26.083 -10.792 20.390 1.00 49.91 289 PHE A O 1
ATOM 2441 N N . GLU A 1 290 ? -24.281 -11.683 19.404 1.00 51.75 290 GLU A N 1
ATOM 2442 C CA . GLU A 1 290 ? -23.697 -10.396 19.023 1.00 51.75 290 GLU A CA 1
ATOM 2443 C C . GLU A 1 290 ? -24.173 -10.095 17.598 1.00 51.75 290 GLU A C 1
ATOM 2445 O O . GLU A 1 290 ? -23.922 -10.871 16.675 1.00 51.75 290 GLU A O 1
ATOM 2450 N N . ALA A 1 291 ? -24.918 -9.003 17.421 1.00 52.22 291 ALA A N 1
ATOM 2451 C CA . ALA A 1 291 ? -25.190 -8.467 16.097 1.00 52.22 291 ALA A CA 1
ATOM 2452 C C . ALA A 1 291 ? -23.839 -8.089 15.477 1.00 52.22 291 ALA A C 1
ATOM 2454 O O . ALA A 1 291 ? -23.237 -7.086 15.861 1.00 52.22 291 ALA A O 1
ATOM 2455 N N . LEU A 1 292 ? -23.345 -8.938 14.573 1.00 53.34 292 LEU A N 1
ATOM 2456 C CA . LEU A 1 292 ? -22.246 -8.597 13.682 1.00 53.34 292 LEU A CA 1
ATOM 2457 C C . LEU A 1 292 ? -22.622 -7.273 13.016 1.00 53.34 292 LEU A C 1
ATOM 2459 O O . LEU A 1 292 ? -23.701 -7.161 12.437 1.00 53.34 292 LEU A O 1
ATOM 2463 N N . GLU A 1 293 ? -21.766 -6.263 13.146 1.00 53.44 293 GLU A N 1
ATOM 2464 C CA . GLU A 1 293 ? -21.868 -5.061 12.328 1.00 53.44 293 GLU A CA 1
ATOM 2465 C C . GLU A 1 293 ? -21.847 -5.531 10.870 1.00 53.44 293 GLU A C 1
ATOM 2467 O O . GLU A 1 293 ? -20.823 -6.017 10.392 1.00 53.44 293 GLU A O 1
ATOM 2472 N N . GLU A 1 294 ? -23.001 -5.492 10.199 1.00 55.12 294 GLU A N 1
ATOM 2473 C CA . GLU A 1 294 ? -23.113 -5.893 8.802 1.00 55.12 294 GLU A CA 1
ATOM 2474 C C . GLU A 1 294 ? -22.182 -4.990 7.990 1.00 55.12 294 GLU A C 1
ATOM 2476 O O . GLU A 1 294 ? -22.423 -3.790 7.828 1.00 55.12 294 GLU A O 1
ATOM 2481 N N . GLU A 1 295 ? -21.075 -5.559 7.511 1.00 61.31 295 GLU A N 1
ATOM 2482 C CA . GLU A 1 295 ? -20.261 -4.930 6.484 1.00 61.31 295 GLU A CA 1
ATOM 2483 C C . GLU A 1 295 ? -21.214 -4.558 5.341 1.00 61.31 295 GLU A C 1
ATOM 2485 O O . GLU A 1 295 ? -21.922 -5.408 4.799 1.00 61.31 295 GLU A O 1
ATOM 2490 N N . THR A 1 296 ? -21.303 -3.266 5.020 1.00 56.25 296 THR A N 1
ATOM 2491 C CA . THR A 1 296 ? -22.206 -2.765 3.976 1.00 56.25 296 THR A CA 1
ATOM 2492 C C . THR A 1 296 ? -21.633 -3.119 2.607 1.00 56.25 296 THR A C 1
ATOM 2494 O O . THR A 1 296 ? -21.100 -2.278 1.884 1.00 56.25 296 THR A O 1
ATOM 2497 N N . TYR A 1 297 ? -21.707 -4.401 2.259 1.00 68.12 297 TYR A N 1
ATOM 2498 C CA . TYR A 1 297 ? -21.362 -4.905 0.942 1.00 68.12 297 TYR A CA 1
ATOM 2499 C C . TYR A 1 297 ? -22.275 -4.267 -0.097 1.00 68.12 297 TYR A C 1
ATOM 2501 O O . TYR A 1 297 ? -23.481 -4.089 0.110 1.00 68.12 297 TYR A O 1
ATOM 2509 N N . LYS A 1 298 ? -21.710 -3.934 -1.256 1.00 78.00 298 LYS A N 1
ATOM 2510 C CA . LYS A 1 298 ? -22.535 -3.472 -2.373 1.00 78.00 298 LYS A CA 1
ATOM 2511 C C . LYS A 1 298 ? -23.439 -4.622 -2.844 1.00 78.00 298 LYS A C 1
ATOM 2513 O O . LYS A 1 298 ? -23.005 -5.775 -2.809 1.00 78.00 298 LYS A O 1
ATOM 2518 N N . PRO A 1 299 ? -24.650 -4.347 -3.368 1.00 75.56 299 PRO A N 1
ATOM 2519 C CA . PRO A 1 299 ? -25.564 -5.388 -3.854 1.00 75.56 299 PRO A CA 1
ATOM 2520 C C . PRO A 1 299 ? -24.928 -6.381 -4.844 1.00 75.56 299 PRO A C 1
ATOM 2522 O O . PRO A 1 299 ? -25.264 -7.562 -4.842 1.00 75.56 299 PRO A O 1
ATOM 2525 N N . GLU A 1 300 ? -23.960 -5.932 -5.648 1.00 75.69 300 GLU A N 1
ATOM 2526 C CA . GLU A 1 300 ? -23.202 -6.777 -6.581 1.00 75.69 300 GLU A CA 1
ATOM 2527 C C . GLU A 1 300 ? -22.259 -7.771 -5.886 1.00 75.69 300 GLU A C 1
ATOM 2529 O O . GLU A 1 300 ? -22.072 -8.891 -6.357 1.00 75.69 300 GLU A O 1
ATOM 2534 N N . GLU A 1 301 ? -21.645 -7.370 -4.774 1.00 80.88 301 GLU A N 1
ATOM 2535 C CA . GLU A 1 301 ? -20.732 -8.210 -3.993 1.00 80.88 301 GLU A CA 1
ATOM 2536 C C . GLU A 1 301 ? -21.526 -9.270 -3.231 1.00 80.88 301 GLU A C 1
ATOM 2538 O O . GLU A 1 301 ? -21.171 -10.447 -3.264 1.00 80.88 301 GLU A O 1
ATOM 2543 N N . ILE A 1 302 ? -22.671 -8.874 -2.666 1.00 76.62 302 ILE A N 1
ATOM 2544 C CA . ILE A 1 302 ? -23.629 -9.795 -2.046 1.00 76.62 302 ILE A CA 1
ATOM 2545 C C . ILE A 1 302 ? -24.110 -10.814 -3.078 1.00 76.62 302 ILE A C 1
ATOM 2547 O O . ILE A 1 302 ? -24.114 -12.010 -2.797 1.00 76.62 302 ILE A O 1
ATOM 2551 N N . ALA A 1 303 ? -24.463 -10.377 -4.290 1.00 76.19 303 ALA A N 1
ATOM 2552 C CA . ALA A 1 303 ? -24.893 -11.273 -5.360 1.00 76.19 303 ALA A CA 1
ATOM 2553 C C . ALA A 1 303 ? -23.788 -12.259 -5.780 1.00 76.19 303 ALA A C 1
ATOM 2555 O O . ALA A 1 303 ? -24.065 -13.435 -6.001 1.00 76.19 303 ALA A O 1
ATOM 2556 N N . LYS A 1 304 ? -22.526 -11.820 -5.840 1.00 82.00 304 LYS A N 1
ATOM 2557 C CA . LYS A 1 304 ? -21.388 -12.705 -6.144 1.00 82.00 304 LYS A CA 1
ATOM 2558 C C . LYS A 1 304 ? -21.144 -13.739 -5.051 1.00 82.00 304 LYS A C 1
ATOM 2560 O O . LYS A 1 304 ? -20.847 -14.882 -5.372 1.00 82.00 304 LYS A O 1
ATOM 2565 N N . ILE A 1 305 ? -21.281 -13.357 -3.784 1.00 82.94 305 ILE A N 1
ATOM 2566 C CA . ILE A 1 305 ? -21.105 -14.275 -2.652 1.00 82.94 305 ILE A CA 1
ATOM 2567 C C . ILE A 1 305 ? -22.258 -15.283 -2.602 1.00 82.94 305 ILE A C 1
ATOM 2569 O O . ILE A 1 305 ? -22.032 -16.483 -2.496 1.00 82.94 305 ILE A O 1
ATOM 2573 N N . THR A 1 306 ? -23.493 -14.797 -2.715 1.00 79.44 306 THR A N 1
ATOM 2574 C CA . THR A 1 306 ? -24.702 -15.624 -2.582 1.00 79.44 306 THR A CA 1
ATOM 2575 C C . THR A 1 306 ? -24.928 -16.541 -3.776 1.00 79.44 306 THR A C 1
ATOM 2577 O O . THR A 1 306 ? -25.287 -17.699 -3.588 1.00 79.44 306 THR A O 1
ATOM 2580 N N . TYR A 1 307 ? -24.693 -16.058 -4.998 1.00 82.00 307 TYR A N 1
ATOM 2581 C CA . TYR A 1 307 ? -24.968 -16.817 -6.219 1.00 82.00 307 TYR A CA 1
ATOM 2582 C C . TYR A 1 307 ? -23.718 -17.370 -6.911 1.00 82.00 307 TYR A C 1
ATOM 2584 O O . TYR A 1 307 ? -23.847 -18.110 -7.881 1.00 82.00 307 TYR A O 1
ATOM 2592 N N . GLY A 1 308 ? -22.508 -17.057 -6.435 1.00 81.06 308 GLY A N 1
ATOM 2593 C CA . GLY A 1 308 ? -21.259 -17.552 -7.028 1.00 81.06 308 GLY A CA 1
ATOM 2594 C C . GLY A 1 308 ? -21.011 -19.048 -6.824 1.00 81.06 308 GLY A C 1
ATOM 2595 O O . GLY A 1 308 ? -20.265 -19.640 -7.595 1.00 81.06 308 GLY A O 1
ATOM 2596 N N . VAL A 1 309 ? -21.649 -19.657 -5.820 1.00 85.06 309 VAL A N 1
ATOM 2597 C CA . VAL A 1 309 ? -21.546 -21.099 -5.525 1.00 85.06 309 VAL A CA 1
ATOM 2598 C C . VAL A 1 309 ? -22.406 -21.942 -6.476 1.00 85.06 309 VAL A C 1
ATOM 2600 O O . VAL A 1 309 ? -22.125 -23.119 -6.672 1.00 85.06 309 VAL A O 1
ATOM 2603 N N . LEU A 1 310 ? -23.433 -21.340 -7.081 1.00 86.62 310 LEU A N 1
ATOM 2604 C CA . LEU A 1 310 ? -24.381 -22.031 -7.952 1.00 86.62 310 LEU A CA 1
ATOM 2605 C C . LEU A 1 310 ? -23.820 -22.184 -9.367 1.00 86.62 310 LEU A C 1
ATOM 2607 O O . LEU A 1 310 ? -23.205 -21.262 -9.922 1.00 86.62 310 LEU A O 1
ATOM 2611 N N . THR A 1 311 ? -24.094 -23.336 -9.969 1.00 88.44 311 THR A N 1
ATOM 2612 C CA . THR A 1 311 ? -23.861 -23.566 -11.396 1.00 88.44 311 THR A CA 1
ATOM 2613 C C . THR A 1 311 ? -24.819 -22.722 -12.240 1.00 88.44 311 THR A C 1
ATOM 2615 O O . THR A 1 311 ? -25.842 -22.228 -11.760 1.00 88.44 311 THR A O 1
ATOM 2618 N N . ASP A 1 312 ? -24.481 -22.500 -13.508 1.00 83.12 312 ASP A N 1
ATOM 2619 C CA . ASP A 1 312 ? -25.296 -21.645 -14.377 1.00 83.12 312 ASP A CA 1
ATOM 2620 C C . ASP A 1 312 ? -26.682 -22.245 -14.677 1.00 83.12 312 ASP A C 1
ATOM 2622 O O . ASP A 1 312 ? -27.653 -21.500 -14.804 1.00 83.12 312 ASP A O 1
ATOM 2626 N N . GLU A 1 313 ? -26.800 -23.575 -14.682 1.00 86.31 313 GLU A N 1
ATOM 2627 C CA . GLU A 1 313 ? -28.078 -24.290 -14.797 1.00 86.31 313 GLU A CA 1
ATOM 2628 C C . GLU A 1 313 ? -28.958 -24.068 -13.555 1.00 86.31 313 GLU A C 1
ATOM 2630 O O . GLU A 1 313 ? -30.120 -23.678 -13.672 1.00 86.31 313 GLU A O 1
ATOM 2635 N N . GLU A 1 314 ? -28.388 -24.186 -12.351 1.00 87.06 314 GLU A N 1
ATOM 2636 C CA . GLU A 1 314 ? -29.106 -23.939 -11.092 1.00 87.06 314 GLU A CA 1
ATOM 2637 C C . GLU A 1 314 ? -29.538 -22.471 -10.941 1.00 87.06 314 GLU A C 1
ATOM 2639 O O . GLU A 1 314 ? -30.606 -22.180 -10.396 1.00 87.06 314 GLU A O 1
ATOM 2644 N N . LYS A 1 315 ? -28.743 -21.517 -11.447 1.00 87.25 315 LYS A N 1
ATOM 2645 C CA . LYS A 1 315 ? -29.134 -20.095 -11.488 1.00 87.25 315 LYS A CA 1
ATOM 2646 C C . LYS A 1 315 ? -30.351 -19.870 -12.382 1.00 87.25 315 LYS A C 1
ATOM 2648 O O . LYS A 1 315 ? -31.204 -19.046 -12.045 1.00 87.25 315 LYS A O 1
ATOM 2653 N N . LEU A 1 316 ? -30.439 -20.592 -13.497 1.00 87.50 316 LEU A N 1
ATOM 2654 C CA . LEU A 1 316 ? -31.551 -20.494 -14.436 1.00 87.50 316 LEU A CA 1
ATOM 2655 C C . LEU A 1 316 ? -32.828 -21.109 -13.845 1.00 87.50 316 LEU A C 1
ATOM 2657 O O . LEU A 1 316 ? -33.887 -20.485 -13.902 1.00 87.50 316 LEU A O 1
ATOM 2661 N N . GLU A 1 317 ? -32.716 -22.245 -13.151 1.00 89.12 317 GLU A N 1
ATOM 2662 C CA . GLU A 1 317 ? -33.833 -22.811 -12.384 1.00 89.12 317 GLU A CA 1
ATOM 2663 C C . GLU A 1 317 ? -34.321 -21.881 -11.267 1.00 89.12 317 GLU A C 1
ATOM 2665 O O . GLU A 1 317 ? -35.521 -21.785 -11.001 1.00 89.12 317 GLU A O 1
ATOM 2670 N N . LEU A 1 318 ? -33.403 -21.199 -10.577 1.00 89.19 318 LEU A N 1
ATOM 2671 C CA . LEU A 1 318 ? -33.759 -20.238 -9.534 1.00 89.19 318 LEU A CA 1
ATOM 2672 C C . LEU A 1 318 ? -34.479 -19.014 -10.099 1.00 89.19 318 LEU A C 1
ATOM 2674 O O . LEU A 1 318 ? -35.388 -18.499 -9.446 1.00 89.19 318 LEU A O 1
ATOM 2678 N N . LEU A 1 319 ? -34.095 -18.549 -11.291 1.00 90.00 319 LEU A N 1
ATOM 2679 C CA . LEU A 1 319 ? -34.830 -17.501 -11.998 1.00 90.00 319 LEU A CA 1
ATOM 2680 C C . LEU A 1 319 ? -36.249 -17.965 -12.338 1.00 90.00 319 LEU A C 1
ATOM 2682 O O . LEU A 1 319 ? -37.197 -17.238 -12.050 1.00 90.00 319 LEU A O 1
ATOM 2686 N N . ASP A 1 320 ? -36.412 -19.191 -12.836 1.00 91.50 320 ASP A N 1
ATOM 2687 C CA . ASP A 1 320 ? -37.728 -19.741 -13.175 1.00 91.50 320 ASP A CA 1
ATOM 2688 C C . ASP A 1 320 ? -38.631 -19.902 -11.951 1.00 91.50 320 ASP A C 1
ATOM 2690 O O . ASP A 1 320 ? -39.769 -19.434 -11.962 1.00 91.50 320 ASP A O 1
ATOM 2694 N N . LYS A 1 321 ? -38.101 -20.442 -10.847 1.00 93.00 321 LYS A N 1
ATOM 2695 C CA . LYS A 1 321 ? -38.824 -20.534 -9.566 1.00 93.00 321 LYS A CA 1
ATOM 2696 C C . LYS A 1 321 ? -39.235 -19.155 -9.036 1.00 93.00 321 LYS A C 1
ATOM 2698 O O . LYS A 1 321 ? -40.296 -19.005 -8.438 1.00 93.00 321 LYS A O 1
ATOM 2703 N N . LYS A 1 322 ? -38.415 -18.118 -9.234 1.00 91.31 322 LYS A N 1
ATOM 2704 C CA . LYS A 1 322 ? -38.764 -16.749 -8.816 1.00 91.31 322 LYS A CA 1
ATOM 2705 C C . LYS A 1 322 ? -39.822 -16.117 -9.720 1.00 91.31 322 LYS A C 1
ATOM 2707 O O . LYS A 1 322 ? -40.676 -15.396 -9.209 1.00 91.31 322 LYS A O 1
ATOM 2712 N N . ILE A 1 323 ? -39.797 -16.395 -11.023 1.00 91.00 323 ILE A N 1
ATOM 2713 C CA . ILE A 1 323 ? -40.824 -15.938 -11.969 1.00 91.00 323 ILE A CA 1
ATOM 2714 C C . ILE A 1 323 ? -42.174 -16.589 -11.644 1.00 91.00 323 ILE A C 1
ATOM 2716 O O . ILE A 1 323 ? -43.179 -15.881 -11.604 1.00 91.00 323 ILE A O 1
ATOM 2720 N N . THR A 1 324 ? -42.216 -17.890 -11.331 1.00 93.88 324 THR A N 1
ATOM 2721 C CA . THR A 1 324 ? -43.469 -18.559 -10.933 1.00 93.88 324 THR A CA 1
ATOM 2722 C C . THR A 1 324 ? -44.036 -17.970 -9.645 1.00 93.88 324 THR A C 1
ATOM 2724 O O . THR A 1 324 ? -45.208 -17.615 -9.617 1.00 93.88 324 THR A O 1
ATOM 2727 N N . ILE A 1 325 ? -43.197 -17.749 -8.626 1.00 93.31 325 ILE A N 1
ATOM 2728 C CA . ILE A 1 325 ? -43.623 -17.124 -7.361 1.00 93.31 325 ILE A CA 1
ATOM 2729 C C . ILE A 1 325 ? -44.145 -15.695 -7.587 1.00 93.31 325 ILE A C 1
ATOM 2731 O O . ILE A 1 325 ? -45.103 -15.275 -6.939 1.00 93.31 325 ILE A O 1
ATOM 2735 N N . LEU A 1 326 ? -43.521 -14.911 -8.474 1.00 89.62 326 LEU A N 1
ATOM 2736 C CA . LEU A 1 326 ? -44.019 -13.569 -8.788 1.00 89.62 326 LEU A CA 1
ATOM 2737 C C . LEU A 1 326 ? -45.340 -13.609 -9.553 1.00 89.62 326 LEU A C 1
ATOM 2739 O O . LEU A 1 326 ? -46.206 -12.792 -9.262 1.00 89.62 326 LEU A O 1
ATOM 2743 N N . ASN A 1 327 ? -45.515 -14.548 -10.482 1.00 90.19 327 ASN A N 1
ATOM 2744 C CA . ASN A 1 327 ? -46.782 -14.728 -11.186 1.00 90.19 327 ASN A CA 1
ATOM 2745 C C . ASN A 1 327 ? -47.902 -15.129 -10.223 1.00 90.19 327 ASN A C 1
ATOM 2747 O O . ASN A 1 327 ? -48.956 -14.506 -10.246 1.00 90.19 327 ASN A O 1
ATOM 2751 N N . GLU A 1 328 ? -47.644 -16.063 -9.306 1.00 91.75 328 GLU A N 1
ATOM 2752 C CA . GLU A 1 328 ? -48.596 -16.448 -8.256 1.00 91.75 328 GLU A CA 1
ATOM 2753 C C . GLU A 1 328 ? -48.997 -15.246 -7.390 1.00 91.75 328 GLU A C 1
ATOM 2755 O O . GLU A 1 328 ? -50.182 -15.020 -7.154 1.00 91.75 328 GLU A O 1
ATOM 2760 N N . LYS A 1 329 ? -48.033 -14.410 -6.987 1.00 87.38 329 LYS A N 1
ATOM 2761 C CA . LYS A 1 329 ? -48.311 -13.191 -6.209 1.00 87.38 329 LYS A CA 1
ATOM 2762 C C . LYS A 1 329 ? -49.065 -12.126 -6.999 1.00 87.38 329 LYS A C 1
ATOM 2764 O O . LYS A 1 329 ? -49.922 -11.452 -6.439 1.00 87.38 329 LYS A O 1
ATOM 2769 N N . ILE A 1 330 ? -48.764 -11.955 -8.287 1.00 86.12 330 ILE A N 1
ATOM 2770 C CA . ILE A 1 330 ? -49.508 -11.046 -9.171 1.00 86.12 330 ILE A CA 1
ATOM 2771 C C . ILE A 1 330 ? -50.948 -11.548 -9.339 1.00 86.12 330 ILE A C 1
ATOM 2773 O O . ILE A 1 330 ? -51.883 -10.746 -9.305 1.00 86.12 330 ILE A O 1
ATOM 2777 N N . ASP A 1 331 ? -51.139 -12.860 -9.459 1.00 85.94 331 ASP A N 1
ATOM 2778 C CA . ASP A 1 331 ? -52.453 -13.489 -9.557 1.00 85.94 331 ASP A CA 1
ATOM 2779 C C . ASP A 1 331 ? -53.246 -13.336 -8.252 1.00 85.94 331 ASP A C 1
ATOM 2781 O O . ASP A 1 331 ? -54.429 -13.000 -8.291 1.00 85.94 331 ASP A O 1
ATOM 2785 N N . GLU A 1 332 ? -52.615 -13.508 -7.090 1.00 86.06 332 GLU A N 1
ATOM 2786 C CA . GLU A 1 332 ? -53.221 -13.240 -5.779 1.00 86.06 332 GLU A CA 1
ATOM 2787 C C . GLU A 1 332 ? -53.600 -11.760 -5.610 1.00 86.06 332 GLU A C 1
ATOM 2789 O O . GLU A 1 332 ? -54.747 -11.451 -5.275 1.00 86.06 332 GLU A O 1
ATOM 2794 N N . ASP A 1 333 ? -52.689 -10.837 -5.927 1.00 80.81 333 ASP A N 1
ATOM 2795 C CA . ASP A 1 333 ? -52.940 -9.393 -5.866 1.00 80.81 333 ASP A CA 1
ATOM 2796 C C . ASP A 1 333 ? -54.053 -8.969 -6.839 1.00 80.81 333 ASP A C 1
ATOM 2798 O O . ASP A 1 333 ? -54.884 -8.113 -6.519 1.00 80.81 333 ASP A O 1
ATOM 2802 N N . SER A 1 334 ? -54.107 -9.568 -8.032 1.00 80.62 334 SER A N 1
ATOM 2803 C CA . SER A 1 334 ? -55.157 -9.291 -9.017 1.00 80.62 334 SER A CA 1
ATOM 2804 C C . SER A 1 334 ? -56.526 -9.805 -8.559 1.00 80.62 334 SER A C 1
ATOM 2806 O O . SER A 1 334 ? -57.520 -9.098 -8.729 1.00 80.62 334 SER A O 1
ATOM 2808 N N . LYS A 1 335 ? -56.585 -10.967 -7.893 1.00 81.94 335 LYS A N 1
ATOM 2809 C CA . LYS A 1 335 ? -57.813 -11.503 -7.282 1.00 81.94 335 LYS A CA 1
ATOM 2810 C C . LYS A 1 335 ? -58.311 -10.621 -6.137 1.00 81.94 335 LYS A C 1
ATOM 2812 O O . LYS A 1 335 ? -59.514 -10.406 -6.021 1.00 81.94 335 LYS A O 1
ATOM 2817 N N . LEU A 1 336 ? -57.405 -10.089 -5.313 1.00 78.25 336 LEU A N 1
ATOM 2818 C CA . LEU A 1 336 ? -57.754 -9.254 -4.158 1.00 78.25 336 LEU A CA 1
ATOM 2819 C C . LEU A 1 336 ? -58.142 -7.816 -4.534 1.00 78.25 336 LEU A C 1
ATOM 2821 O O . LEU A 1 336 ? -58.965 -7.200 -3.853 1.00 78.25 336 LEU A O 1
ATOM 2825 N N . HIS A 1 337 ? -57.547 -7.251 -5.588 1.00 71.56 337 HIS A N 1
ATOM 2826 C CA . HIS A 1 337 ? -57.680 -5.822 -5.903 1.00 71.56 337 HIS A CA 1
ATOM 2827 C C . HIS A 1 337 ? -58.230 -5.512 -7.303 1.00 71.56 337 HIS A C 1
ATOM 2829 O O . HIS A 1 337 ? -58.367 -4.337 -7.652 1.00 71.56 337 HIS A O 1
ATOM 2835 N N . GLY A 1 338 ? -58.561 -6.523 -8.114 1.00 67.38 338 GLY A N 1
ATOM 2836 C CA . GLY A 1 338 ? -59.116 -6.398 -9.471 1.00 67.38 338 GLY A CA 1
ATOM 2837 C C . GLY A 1 338 ? -58.119 -5.900 -10.530 1.00 67.38 338 GLY A C 1
ATOM 2838 O O . GLY A 1 338 ? -58.204 -6.283 -11.693 1.00 67.38 338 GLY A O 1
ATOM 2839 N N . LYS A 1 339 ? -57.147 -5.068 -10.138 1.00 65.44 339 LYS A N 1
ATOM 2840 C CA . LYS A 1 339 ? -55.932 -4.719 -10.889 1.00 65.44 339 LYS A CA 1
ATOM 2841 C C . LYS A 1 339 ? -54.751 -4.748 -9.922 1.00 65.44 339 LYS A C 1
ATOM 2843 O O . LYS A 1 339 ? -54.843 -4.183 -8.832 1.00 65.44 339 LYS A O 1
ATOM 2848 N N . SER A 1 340 ? -53.643 -5.369 -10.321 1.00 63.06 340 SER A N 1
ATOM 2849 C CA . SER A 1 340 ? -52.409 -5.413 -9.530 1.00 63.06 340 SER A CA 1
ATOM 2850 C C . SER A 1 340 ? -51.873 -3.990 -9.315 1.00 63.06 340 SER A C 1
ATOM 2852 O O . SER A 1 340 ? -51.300 -3.389 -10.221 1.00 63.06 340 SER A O 1
ATOM 2854 N N . LYS A 1 341 ? -52.082 -3.415 -8.123 1.00 60.88 341 LYS A N 1
ATOM 2855 C CA . LYS A 1 341 ? -51.577 -2.070 -7.775 1.00 60.88 341 LYS A CA 1
ATOM 2856 C C . LYS A 1 341 ? -50.058 -2.041 -7.590 1.00 60.88 341 LYS A C 1
ATOM 2858 O O . LYS A 1 341 ? -49.439 -0.987 -7.723 1.00 60.88 341 LYS A O 1
ATOM 2863 N N . ASN A 1 342 ? -49.458 -3.192 -7.301 1.00 71.56 342 ASN A N 1
ATOM 2864 C CA . ASN A 1 342 ? -48.029 -3.322 -7.069 1.00 71.56 342 ASN A CA 1
ATOM 2865 C C . ASN A 1 342 ? -47.269 -3.415 -8.399 1.00 71.56 342 ASN A C 1
ATOM 2867 O O . ASN A 1 342 ? -46.823 -4.486 -8.804 1.00 71.56 342 ASN A O 1
ATOM 2871 N N . ASN A 1 343 ? -47.070 -2.265 -9.053 1.00 78.25 343 ASN A N 1
ATOM 2872 C CA . ASN A 1 343 ? -46.249 -2.142 -10.270 1.00 78.25 343 ASN A CA 1
ATOM 2873 C C . ASN A 1 343 ? -44.834 -2.726 -10.103 1.00 78.25 343 ASN A C 1
ATOM 2875 O O . ASN A 1 343 ? -44.204 -3.109 -11.084 1.00 78.25 343 ASN A O 1
ATOM 2879 N N . LEU A 1 344 ? -44.348 -2.819 -8.862 1.00 83.81 344 LEU A N 1
ATOM 2880 C CA . LEU A 1 344 ? -43.047 -3.388 -8.535 1.00 83.81 344 LEU A CA 1
ATOM 2881 C C . LEU A 1 344 ? -42.937 -4.877 -8.902 1.00 83.81 344 LEU A C 1
ATOM 2883 O O . LEU A 1 344 ? -41.902 -5.285 -9.417 1.00 83.81 344 LEU A O 1
ATOM 2887 N N . TYR A 1 345 ? -43.975 -5.692 -8.671 1.00 85.06 345 TYR A N 1
ATOM 2888 C CA . TYR A 1 345 ? -43.915 -7.127 -8.987 1.00 85.06 345 TYR A CA 1
ATOM 2889 C C . TYR A 1 345 ? -43.883 -7.382 -10.491 1.00 85.06 345 TYR A C 1
ATOM 2891 O O . TYR A 1 345 ? -43.146 -8.254 -10.941 1.00 85.06 345 TYR A O 1
ATOM 2899 N N . ILE A 1 346 ? -44.610 -6.571 -11.262 1.00 85.50 346 ILE A N 1
ATOM 2900 C CA . ILE A 1 346 ? -44.587 -6.623 -12.727 1.00 85.50 346 ILE A CA 1
ATOM 2901 C C . ILE A 1 346 ? -43.204 -6.209 -13.243 1.00 85.50 346 ILE A C 1
ATOM 2903 O O . ILE A 1 346 ? -42.591 -6.955 -13.992 1.00 85.50 346 ILE A O 1
ATOM 2907 N N . GLN A 1 347 ? -42.653 -5.089 -12.763 1.00 88.56 347 GLN A N 1
ATOM 2908 C CA . GLN A 1 347 ? -41.311 -4.642 -13.160 1.00 88.56 347 GLN A CA 1
ATOM 2909 C C . GLN A 1 347 ? -40.229 -5.676 -12.823 1.00 88.56 347 GLN A C 1
ATOM 2911 O O . GLN A 1 347 ? -39.348 -5.942 -13.636 1.00 88.56 347 GLN A O 1
ATOM 2916 N N . LEU A 1 348 ? -40.287 -6.283 -11.634 1.00 89.19 348 LEU A N 1
ATOM 2917 C CA . LEU A 1 348 ? -39.339 -7.326 -11.236 1.00 89.19 348 LEU A CA 1
ATOM 2918 C C . LEU A 1 348 ? -39.477 -8.585 -12.094 1.00 89.19 348 LEU A C 1
ATOM 2920 O O . LEU A 1 348 ? -38.460 -9.177 -12.456 1.00 89.19 348 LEU A O 1
ATOM 2924 N N . ARG A 1 349 ? -40.708 -8.980 -12.432 1.00 89.75 349 ARG A N 1
ATOM 2925 C CA . ARG A 1 349 ? -40.970 -10.087 -13.353 1.00 89.75 349 ARG A CA 1
ATOM 2926 C C . ARG A 1 349 ? -40.361 -9.795 -14.725 1.00 89.75 349 ARG A C 1
ATOM 2928 O O . ARG A 1 349 ? -39.563 -10.601 -15.195 1.00 89.75 349 ARG A O 1
ATOM 2935 N N . ASP A 1 350 ? -40.656 -8.635 -15.307 1.00 89.94 350 ASP A N 1
ATOM 2936 C CA . ASP A 1 350 ? -40.164 -8.236 -16.629 1.00 89.94 350 ASP A CA 1
ATOM 2937 C C . ASP A 1 350 ? -38.628 -8.181 -16.662 1.00 89.94 350 ASP A C 1
ATOM 2939 O O . ASP A 1 350 ? -37.998 -8.659 -17.605 1.00 89.94 350 ASP A O 1
ATOM 2943 N N . HIS A 1 351 ? -37.994 -7.663 -15.602 1.00 90.88 351 HIS A N 1
ATOM 2944 C CA . HIS A 1 351 ? -36.534 -7.646 -15.485 1.00 90.88 351 HIS A CA 1
ATOM 2945 C C . HIS A 1 351 ? -35.922 -9.050 -15.389 1.00 90.88 351 HIS A C 1
ATOM 2947 O O . HIS A 1 351 ? -34.856 -9.282 -15.961 1.00 90.88 351 HIS A O 1
ATOM 2953 N N . MET A 1 352 ? -36.568 -9.990 -14.692 1.00 89.75 352 MET A N 1
ATOM 2954 C CA . MET A 1 352 ? -36.089 -11.375 -14.604 1.00 89.75 352 MET A CA 1
ATOM 2955 C C . MET A 1 352 ? -36.307 -12.154 -15.908 1.00 89.75 352 MET A C 1
ATOM 2957 O O . MET A 1 352 ? -35.411 -12.890 -16.319 1.00 89.75 352 MET A O 1
ATOM 2961 N N . GLU A 1 353 ? -37.438 -11.958 -16.592 1.00 89.12 353 GLU A N 1
ATOM 2962 C CA . GLU A 1 353 ? -37.692 -12.544 -17.916 1.00 89.12 353 GLU A CA 1
ATOM 2963 C C . GLU A 1 353 ? -36.698 -12.006 -18.958 1.00 89.12 353 GLU A C 1
ATOM 2965 O O . GLU A 1 353 ? -36.098 -12.786 -19.700 1.00 89.12 353 GLU A O 1
ATOM 2970 N N . ALA A 1 354 ? -36.429 -10.696 -18.952 1.00 91.69 354 ALA A N 1
ATOM 2971 C CA . ALA A 1 354 ? -35.428 -10.083 -19.824 1.00 91.69 354 ALA A CA 1
ATOM 2972 C C . ALA A 1 354 ? -34.009 -10.605 -19.546 1.00 91.69 354 ALA A C 1
ATOM 2974 O O . ALA A 1 354 ? -33.264 -10.895 -20.482 1.00 91.69 354 ALA A O 1
ATOM 2975 N N . ALA A 1 355 ? -33.630 -10.769 -18.272 1.00 88.62 355 ALA A N 1
ATOM 2976 C CA . ALA A 1 355 ? -32.329 -11.324 -17.902 1.00 88.62 355 ALA A CA 1
ATOM 2977 C C . ALA A 1 355 ? -32.170 -12.784 -18.358 1.00 88.62 355 ALA A C 1
ATOM 2979 O O . ALA A 1 355 ? -31.108 -13.157 -18.862 1.00 88.62 355 ALA A O 1
ATOM 2980 N N . LYS A 1 356 ? -33.230 -13.596 -18.230 1.00 89.38 356 LYS A N 1
ATOM 2981 C CA . LYS A 1 356 ? -33.256 -14.974 -18.735 1.00 89.38 356 LYS A CA 1
ATOM 2982 C C . LYS A 1 356 ? -33.078 -15.009 -20.255 1.00 89.38 356 LYS A C 1
ATOM 2984 O O . LYS A 1 356 ? -32.227 -15.748 -20.744 1.00 89.38 356 LYS A O 1
ATOM 2989 N N . LEU A 1 357 ? -33.841 -14.201 -20.994 1.00 89.31 357 LEU A N 1
ATOM 2990 C CA . LEU A 1 357 ? -33.758 -14.139 -22.457 1.00 89.31 357 LEU A CA 1
ATOM 2991 C C . LEU A 1 357 ? -32.372 -13.689 -22.932 1.00 89.31 357 LEU A C 1
ATOM 2993 O O . LEU A 1 357 ? -31.771 -14.373 -23.754 1.00 89.31 357 LEU A O 1
ATOM 2997 N N . ALA A 1 358 ? -31.816 -12.628 -22.344 1.00 89.31 358 ALA A N 1
ATOM 2998 C CA . ALA A 1 358 ? -30.485 -12.131 -22.694 1.00 89.31 358 ALA A CA 1
ATOM 2999 C C . ALA A 1 358 ? -29.377 -13.178 -22.467 1.00 89.31 358 ALA A C 1
ATOM 3001 O O . ALA A 1 358 ? -28.422 -13.263 -23.241 1.00 89.31 358 ALA A O 1
ATOM 3002 N N . TYR A 1 359 ? -29.492 -13.998 -21.416 1.00 87.50 359 TYR A N 1
ATOM 3003 C CA . TYR A 1 359 ? -28.554 -15.097 -21.177 1.00 87.50 359 TYR A CA 1
ATOM 3004 C C . TYR A 1 359 ? -28.690 -16.209 -22.229 1.00 87.50 359 TYR A C 1
ATOM 3006 O O . TYR A 1 359 ? -27.685 -16.675 -22.768 1.00 87.50 359 TYR A O 1
ATOM 3014 N N . MET A 1 360 ? -29.922 -16.599 -22.569 1.00 86.75 360 MET A N 1
ATOM 3015 C CA . MET A 1 360 ? -30.187 -17.615 -23.594 1.00 86.75 360 MET A CA 1
ATOM 3016 C C . MET A 1 360 ? -29.722 -17.166 -24.986 1.00 86.75 360 MET A C 1
ATOM 3018 O O . MET A 1 360 ? -29.130 -17.958 -25.719 1.00 86.75 360 MET A O 1
ATOM 3022 N N . GLU A 1 361 ? -29.918 -15.891 -25.328 1.00 88.19 361 GLU A N 1
ATOM 3023 C CA . GLU A 1 361 ? -29.419 -15.293 -26.570 1.00 88.19 361 GLU A CA 1
ATOM 3024 C C . GLU A 1 361 ? -27.889 -15.339 -26.627 1.00 88.19 361 GLU A C 1
ATOM 3026 O O . GLU A 1 361 ? -27.328 -15.866 -27.588 1.00 88.19 361 GLU A O 1
ATOM 3031 N N . LYS A 1 362 ? -27.201 -14.916 -25.559 1.00 85.38 362 LYS A N 1
ATOM 3032 C CA . LYS A 1 362 ? -25.732 -14.961 -25.475 1.00 85.38 362 LYS A CA 1
ATOM 3033 C C . LYS A 1 362 ? -25.166 -16.384 -25.592 1.00 85.38 362 LYS A C 1
ATOM 3035 O O . LYS A 1 362 ? -24.130 -16.592 -26.231 1.00 85.38 362 LYS A O 1
ATOM 3040 N N . ASN A 1 363 ? -25.834 -17.374 -25.002 1.00 80.81 363 ASN A N 1
ATOM 3041 C CA . ASN A 1 363 ? -25.450 -18.782 -25.143 1.00 80.81 363 ASN A CA 1
ATOM 3042 C C . ASN A 1 363 ? -25.677 -19.300 -26.574 1.00 80.81 363 ASN A C 1
ATOM 3044 O O . ASN A 1 363 ? -24.877 -20.085 -27.073 1.00 80.81 363 ASN A O 1
ATOM 3048 N N . SER A 1 364 ? -26.717 -18.828 -27.266 1.00 76.62 364 SER A N 1
ATOM 3049 C CA . SER A 1 364 ? -26.958 -19.179 -28.672 1.00 76.62 364 SER A CA 1
ATOM 3050 C C . SER A 1 364 ? -25.972 -18.513 -29.645 1.00 76.62 364 SER A C 1
ATOM 3052 O O . SER A 1 364 ? -25.610 -19.107 -30.659 1.00 76.62 364 SER A O 1
ATOM 3054 N N . GLU A 1 365 ? -25.498 -17.302 -29.332 1.00 72.75 365 GLU A N 1
ATOM 3055 C CA . GLU A 1 365 ? -24.495 -16.577 -30.124 1.00 72.75 365 GLU A CA 1
ATOM 3056 C C . GLU A 1 365 ? -23.085 -17.146 -29.963 1.00 72.75 365 GLU A C 1
ATOM 3058 O O . GLU A 1 365 ? -22.301 -17.085 -30.899 1.00 72.75 365 GLU A O 1
ATOM 3063 N N . SER A 1 366 ? -22.762 -17.719 -28.803 1.00 66.19 366 SER A N 1
ATOM 3064 C CA . SER A 1 366 ? -21.458 -18.351 -28.546 1.00 66.19 366 SER A CA 1
ATOM 3065 C C . SER A 1 366 ? -21.328 -19.768 -29.121 1.00 66.19 366 SER A C 1
ATOM 3067 O O . SER A 1 366 ? -20.226 -20.311 -29.148 1.00 66.19 366 SER A O 1
ATOM 3069 N N . GLN A 1 367 ? -22.432 -20.361 -29.588 1.00 54.94 367 GLN A N 1
ATOM 3070 C CA . GLN A 1 367 ? -22.462 -21.649 -30.292 1.00 54.94 367 GLN A CA 1
ATOM 3071 C C . GLN A 1 367 ? -22.472 -21.518 -31.827 1.00 54.94 367 GLN A C 1
ATOM 3073 O O . GLN A 1 367 ? -22.344 -22.530 -32.518 1.00 54.94 367 GLN A O 1
ATOM 3078 N N . LYS A 1 368 ? -22.631 -20.300 -32.357 1.00 50.00 368 LYS A N 1
ATOM 3079 C CA . LYS A 1 368 ? -22.410 -19.972 -33.774 1.00 50.00 368 LYS A CA 1
ATOM 3080 C C . LYS A 1 368 ? -20.965 -19.540 -33.982 1.00 50.00 368 LYS A C 1
ATOM 3082 O O . LYS A 1 368 ? -20.441 -19.844 -35.077 1.00 50.00 368 LYS A O 1
#

Radius of gyration: 50.25 Å; chains: 1; bounding box: 99×86×143 Å

Secondary structure (DSSP, 8-state):
-HHHHHHHH-HHHHHHHHHHSPPPHHHHHHHHH-THHHH-TTS-HHHHHHHHHHHHHHHHHSPPPP-PPPPPP---PPPPPPS------HHHHHHHHHHHHSHHHHHHHHTPPPPTT--HHHHHHHHHHHHHHHHHHHHHHHHHHHHHHHHHHHHHHHHHHHHHHHHHHHHHHHHHHHHHHHHHHHHHHHHHHHHHHHHHHHHHHHHHHHHHHHHHHHHHHHHHHHHTTS--S---------HHHHHHHTT-----GGG--PPPP----HHHHHHHHHHTT-GGGS------------HHHHHHHHHTTS-HHHHHHHHHHHHHHHHHHHHHHHHHHSS---HHHHHHHHHHHHHHHHHHHHHHHTT-